Protein AF-F6EUS1-F1 (afdb_monomer)

Secondary structure (DSSP, 8-state):
---HHHHHHHTTGGGGSPPSEE-HHHHHHHHHHHH--SS--SS----PPPHHHHHHHH--SSS-----STHHHHHHHHHHHHHSS-------SS------------HHHHHHHHHHHHHHH-GGGEEEEETTS-EEETT--EE-HHHHHHHHTSSSPPEEEEEEETT---EEEEEEETTS-EE-HHHHHHHHH--SGGGPPPPPPTTS-HHHHHHHHHHHHHT--HHHHHHHHHHHTTTS-EEEEEEEEEETTTTEEEEEEE--TT-S-HHHHHIIIIIIHHHHEEEEEEEEETTTEEEEEEEEE-

Nearest PDB structures (foldseek):
  4ycw-assembly2_F  TM=4.369E-01  e=2.433E+00  Homo sapiens
  4up9-assembly1_A-2  TM=4.193E-01  e=2.166E+00  Entamoeba histolytica
  7ea9-assembly2_D  TM=3.940E-01  e=5.489E+00  Homo sapiens

pLDDT: mean 77.02, std 23.48, range [26.72, 97.62]

Mean predicted aligned error: 10.9 Å

Radius of gyration: 22.37 Å; Cα contacts (8 Å, |Δi|>4): 493; chains: 1; bounding box: 72×49×50 Å

Sequence (306 aa):
MTTGDEKAQKRLQWLLDAPLFIDEALTARLFDAVVRPSYEVQSREVGEVSETARRRLFGGEAEASYDLGLSFLTGALKLRGQVSGERETTDTNTNSTTRTEIRVDTAGRRLEEIVLVYLSNHPDRIVFIDADGSASTFDGRKLSLQDLEAAAEIPPRMLAFVDIPRGTPIIPMACECESGAIVQLYESYIAQQWPQEEERPTYPPDQAGQNERRAYWSALAGRFSSRVGMEVIEAAGADGRFGWIDFRVPIGCAGDTLHLHLVPGGKYYTGVFAYNMVRRGCRQGIRMVGTLKAGIDLNVLAVFDR

Solvent-accessible surface area (backbone atoms only — not comparable to full-atom values): 17100 Å² total; per-residue (Å²): 133,83,54,52,59,61,60,42,51,64,73,52,56,69,77,74,52,78,61,81,39,67,26,48,69,62,33,47,53,50,28,52,71,75,69,54,66,103,64,93,65,96,70,78,85,73,79,79,73,48,70,64,45,45,32,74,72,57,58,66,98,68,99,69,88,64,78,76,78,53,60,73,81,36,46,69,54,55,51,49,66,55,64,74,48,88,67,86,73,81,72,82,87,68,90,83,76,86,78,83,81,74,82,82,87,44,52,67,55,40,47,54,51,45,52,52,49,35,56,59,80,36,38,84,34,31,32,40,38,40,42,72,44,49,29,26,29,43,79,57,54,75,39,54,66,67,53,50,30,63,51,20,72,44,83,77,50,26,42,35,37,36,48,41,53,54,71,46,49,58,42,53,38,35,36,30,32,71,86,71,49,74,44,63,36,37,59,59,42,46,48,71,72,29,77,51,72,92,72,46,86,68,83,64,61,92,89,52,56,72,67,56,49,13,50,47,46,38,56,53,52,75,66,56,48,50,65,56,45,27,53,41,47,36,60,70,30,67,90,40,27,36,34,32,43,34,32,40,29,65,27,34,90,70,28,42,56,38,37,37,42,37,53,56,63,55,74,47,58,36,59,61,48,31,42,51,57,28,41,39,21,24,70,54,6,27,30,35,36,24,41,33,35,62,78,46,27,30,47,46,35,33,32,28,76,96

Organism: NCBI:txid690566

Structure (mmCIF, N/CA/C/O backbone):
data_AF-F6EUS1-F1
#
_entry.id   AF-F6EUS1-F1
#
loop_
_atom_site.group_PDB
_atom_site.id
_atom_site.type_symbol
_atom_site.label_atom_id
_atom_site.label_alt_id
_atom_site.label_comp_id
_atom_site.label_asym_id
_atom_site.label_entity_id
_atom_site.label_seq_id
_atom_site.pdbx_PDB_ins_code
_atom_site.Cartn_x
_atom_site.Cartn_y
_atom_site.Cartn_z
_atom_site.occupancy
_atom_site.B_iso_or_equiv
_atom_site.auth_seq_id
_atom_site.auth_comp_id
_atom_site.auth_asym_id
_atom_site.auth_atom_id
_atom_site.pdbx_PDB_model_num
ATOM 1 N N . MET A 1 1 ? 22.033 22.391 -11.039 1.00 35.78 1 MET A N 1
ATOM 2 C CA . MET A 1 1 ? 20.626 22.007 -11.273 1.00 35.78 1 MET A CA 1
ATOM 3 C C . MET A 1 1 ? 20.647 20.533 -11.606 1.00 35.78 1 MET A C 1
ATOM 5 O O . MET A 1 1 ? 21.159 20.194 -12.660 1.00 35.78 1 MET A O 1
ATOM 9 N N . THR A 1 2 ? 20.220 19.673 -10.684 1.00 41.78 2 THR A N 1
ATOM 10 C CA . THR A 1 2 ? 20.079 18.240 -10.973 1.00 41.78 2 THR A CA 1
ATOM 11 C C . THR A 1 2 ? 18.991 18.071 -12.029 1.00 41.78 2 THR A C 1
ATOM 13 O O . THR A 1 2 ? 17.913 18.657 -11.880 1.00 41.78 2 THR A O 1
ATOM 16 N N . THR A 1 3 ? 19.277 17.348 -13.107 1.00 55.34 3 THR A N 1
ATOM 17 C CA . THR A 1 3 ? 18.301 17.053 -14.168 1.00 55.34 3 THR A CA 1
ATOM 18 C C . THR A 1 3 ? 17.126 16.250 -13.582 1.00 55.34 3 THR A C 1
ATOM 20 O O . THR A 1 3 ? 17.256 15.634 -12.521 1.00 55.34 3 THR A O 1
ATOM 23 N N . GLY A 1 4 ? 15.944 16.288 -14.214 1.00 56.31 4 GLY A N 1
ATOM 24 C CA . GLY A 1 4 ? 14.755 15.563 -13.724 1.00 56.31 4 GLY A CA 1
ATOM 25 C C . GLY A 1 4 ? 15.025 14.074 -13.460 1.00 56.31 4 GLY A C 1
ATOM 26 O O . GLY A 1 4 ? 14.574 13.535 -12.448 1.00 56.31 4 GLY A O 1
ATOM 27 N N . ASP A 1 5 ? 15.876 13.475 -14.296 1.00 55.50 5 ASP A N 1
ATOM 28 C CA . ASP A 1 5 ? 16.303 12.078 -14.218 1.00 55.50 5 ASP A CA 1
ATOM 29 C C . ASP A 1 5 ? 17.087 11.759 -12.927 1.00 55.50 5 ASP A C 1
ATOM 31 O O . ASP A 1 5 ? 16.791 10.767 -12.263 1.00 55.50 5 ASP A O 1
ATOM 35 N N . GLU A 1 6 ? 18.015 12.618 -12.485 1.00 62.31 6 GLU A N 1
ATOM 36 C CA . GLU A 1 6 ? 18.799 12.395 -11.253 1.00 62.31 6 GLU A CA 1
ATOM 37 C C . GLU A 1 6 ? 17.927 12.425 -9.990 1.00 62.31 6 GLU A C 1
ATOM 39 O O . GLU A 1 6 ? 18.153 11.683 -9.027 1.00 62.31 6 GLU A O 1
ATOM 44 N N . LYS A 1 7 ? 16.908 13.295 -9.973 1.00 67.06 7 LYS A N 1
ATOM 45 C CA . LYS A 1 7 ? 15.959 13.368 -8.857 1.00 67.06 7 LYS A CA 1
ATOM 46 C C . LYS A 1 7 ? 15.093 12.112 -8.813 1.00 67.06 7 LYS A C 1
ATOM 48 O O . LYS A 1 7 ? 14.895 11.567 -7.731 1.00 67.06 7 LYS A O 1
ATOM 53 N N . ALA A 1 8 ? 14.603 11.645 -9.960 1.00 66.56 8 ALA A N 1
ATOM 54 C CA . ALA A 1 8 ? 13.781 10.442 -10.050 1.00 66.56 8 ALA A CA 1
ATOM 55 C C . ALA A 1 8 ? 14.568 9.167 -9.699 1.00 66.56 8 ALA A C 1
ATOM 57 O O . ALA A 1 8 ? 14.054 8.298 -9.001 1.00 66.56 8 ALA A O 1
ATOM 58 N N . GLN A 1 9 ? 15.845 9.086 -10.075 1.00 67.31 9 GLN A N 1
ATOM 59 C CA . GLN A 1 9 ? 16.724 7.966 -9.723 1.00 67.31 9 GLN A CA 1
ATOM 60 C C . GLN A 1 9 ? 16.970 7.848 -8.219 1.00 67.31 9 GLN A C 1
ATOM 62 O O . GLN A 1 9 ? 16.863 6.755 -7.664 1.00 67.31 9 GLN A O 1
ATOM 67 N N . LYS A 1 10 ? 17.224 8.966 -7.524 1.00 73.69 10 LYS A N 1
ATOM 68 C CA . LYS A 1 10 ? 17.341 8.965 -6.054 1.00 73.69 10 LYS A CA 1
ATOM 69 C C . LYS A 1 10 ? 16.079 8.443 -5.371 1.00 73.69 10 LYS A C 1
ATOM 71 O O . LYS A 1 10 ? 16.170 7.795 -4.334 1.00 73.69 10 LYS A O 1
ATOM 76 N N . ARG A 1 11 ? 14.906 8.670 -5.969 1.00 78.06 11 ARG A N 1
ATOM 77 C CA . ARG A 1 11 ? 13.627 8.158 -5.456 1.00 78.06 11 ARG A CA 1
ATOM 78 C C . ARG A 1 11 ? 13.438 6.655 -5.644 1.00 78.06 11 ARG A C 1
ATOM 80 O O . ARG A 1 11 ? 12.460 6.146 -5.124 1.00 78.06 11 ARG A O 1
ATOM 87 N N . LEU A 1 12 ? 14.322 5.950 -6.351 1.00 82.12 12 LEU A N 1
ATOM 88 C CA . LEU A 1 12 ? 14.261 4.490 -6.513 1.00 82.12 12 LEU A CA 1
ATOM 89 C C . LEU A 1 12 ? 15.309 3.747 -5.675 1.00 82.12 12 LEU A C 1
ATOM 91 O O . LEU A 1 12 ? 15.251 2.526 -5.579 1.00 82.12 12 LEU A O 1
ATOM 95 N N . GLN A 1 13 ? 16.258 4.458 -5.055 1.00 79.69 13 GLN A N 1
ATOM 96 C CA . GLN A 1 13 ? 17.382 3.831 -4.351 1.00 79.69 13 GLN A CA 1
ATOM 97 C C . GLN A 1 13 ? 16.947 2.948 -3.177 1.00 79.69 13 GLN A C 1
ATOM 99 O O . GLN A 1 13 ? 17.593 1.943 -2.931 1.00 79.69 13 GLN A O 1
ATOM 104 N N . TRP A 1 14 ? 15.838 3.253 -2.502 1.00 84.44 14 TRP A N 1
ATOM 105 C CA . TRP A 1 14 ? 15.332 2.454 -1.376 1.00 84.44 14 TRP A CA 1
ATOM 106 C C . TRP A 1 14 ? 14.804 1.068 -1.770 1.00 84.44 14 TRP A C 1
ATOM 108 O O . TRP A 1 14 ? 14.587 0.237 -0.897 1.00 84.44 14 TRP A O 1
ATOM 118 N N . LEU A 1 15 ? 14.639 0.769 -3.067 1.00 83.25 15 LEU A N 1
ATOM 119 C CA . LEU A 1 15 ? 14.365 -0.603 -3.522 1.00 83.25 15 LEU A CA 1
ATOM 120 C C . LEU A 1 15 ? 15.514 -1.573 -3.194 1.00 83.25 15 LEU A C 1
ATOM 122 O O . LEU A 1 15 ? 15.333 -2.783 -3.287 1.00 83.25 15 LEU A O 1
ATOM 126 N N . LEU A 1 16 ? 16.681 -1.039 -2.815 1.00 73.62 16 LEU A N 1
ATOM 127 C CA . LEU A 1 16 ? 17.819 -1.780 -2.275 1.00 73.62 16 LEU A CA 1
ATOM 128 C C . LEU A 1 16 ? 17.602 -2.344 -0.875 1.00 73.62 16 LEU A C 1
ATOM 130 O O . LEU A 1 16 ? 18.312 -3.271 -0.480 1.00 73.62 16 LEU A O 1
ATOM 134 N N . ASP A 1 17 ? 16.693 -1.751 -0.109 1.00 83.81 17 ASP A N 1
ATOM 135 C CA . ASP A 1 17 ? 16.504 -2.116 1.284 1.00 83.81 17 ASP A CA 1
ATOM 136 C C . ASP A 1 17 ? 15.715 -3.426 1.396 1.00 83.81 17 ASP A C 1
ATOM 138 O O . ASP A 1 17 ? 15.006 -3.850 0.482 1.00 83.81 17 ASP A O 1
ATOM 142 N N . ALA A 1 18 ? 15.823 -4.099 2.541 1.00 86.75 18 ALA A N 1
ATOM 143 C CA . ALA A 1 18 ? 15.008 -5.281 2.792 1.00 86.75 18 ALA A CA 1
ATOM 144 C C . ALA A 1 18 ? 13.528 -4.870 2.957 1.00 86.75 18 ALA A C 1
ATOM 146 O O . ALA A 1 18 ? 13.232 -4.019 3.803 1.00 86.75 18 ALA A O 1
ATOM 147 N N . PRO A 1 19 ? 12.583 -5.465 2.204 1.00 92.31 19 PRO A N 1
ATOM 148 C CA . PRO A 1 19 ? 11.175 -5.124 2.342 1.00 92.31 19 PRO A CA 1
ATOM 149 C C . PRO A 1 19 ? 10.607 -5.636 3.673 1.00 92.31 19 PRO A C 1
ATOM 151 O O . PRO A 1 19 ? 10.869 -6.765 4.092 1.00 92.31 19 PRO A O 1
ATOM 154 N N . LEU A 1 20 ? 9.752 -4.827 4.304 1.00 92.44 20 LEU A N 1
ATOM 155 C CA . LEU A 1 20 ? 8.893 -5.242 5.421 1.00 92.44 20 LEU A CA 1
ATOM 156 C C . LEU A 1 20 ? 7.821 -6.242 4.967 1.00 92.44 20 LEU A C 1
ATOM 158 O O . LEU A 1 20 ? 7.372 -7.080 5.751 1.00 92.44 20 LEU A O 1
ATOM 162 N N . PHE A 1 21 ? 7.398 -6.115 3.709 1.00 94.69 21 PHE A N 1
ATOM 163 C CA . PHE A 1 21 ? 6.392 -6.936 3.051 1.00 94.69 21 PHE A CA 1
ATOM 164 C C . PHE A 1 21 ? 6.671 -6.991 1.547 1.00 94.69 21 PHE A C 1
ATOM 166 O O . PHE A 1 21 ? 6.994 -5.966 0.948 1.00 94.69 21 PHE A O 1
ATOM 173 N N . ILE A 1 22 ? 6.499 -8.160 0.931 1.00 94.81 22 ILE A N 1
ATOM 174 C CA . ILE A 1 22 ? 6.487 -8.329 -0.521 1.00 94.81 22 ILE A CA 1
ATOM 175 C C . ILE A 1 22 ? 5.473 -9.408 -0.912 1.00 94.81 22 ILE A C 1
ATOM 177 O O . ILE A 1 22 ? 5.531 -10.544 -0.441 1.00 94.81 22 ILE A O 1
ATOM 181 N N . ASP A 1 23 ? 4.542 -9.064 -1.797 1.00 94.62 23 ASP A N 1
ATOM 182 C CA . ASP A 1 23 ? 3.623 -10.024 -2.396 1.00 94.62 23 ASP A CA 1
ATOM 183 C C . ASP A 1 23 ? 4.331 -10.739 -3.548 1.00 94.62 23 ASP A C 1
ATOM 185 O O . ASP A 1 23 ? 4.348 -10.293 -4.700 1.00 94.62 23 ASP A O 1
ATOM 189 N N . GLU A 1 24 ? 4.945 -11.875 -3.229 1.00 92.62 24 GLU A N 1
ATOM 190 C CA . GLU A 1 24 ? 5.674 -12.682 -4.203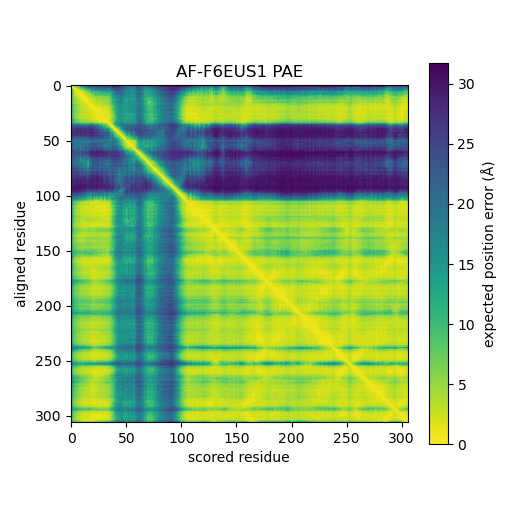 1.00 92.62 24 GLU A CA 1
ATOM 191 C C . GLU A 1 24 ? 4.783 -13.162 -5.360 1.00 92.62 24 GLU A C 1
ATOM 193 O O . GLU A 1 24 ? 5.253 -13.259 -6.494 1.00 92.62 24 GLU A O 1
ATOM 198 N N . ALA A 1 25 ? 3.509 -13.470 -5.092 1.00 92.81 25 ALA A N 1
ATOM 199 C CA . ALA A 1 25 ? 2.609 -14.071 -6.072 1.00 92.81 25 ALA A CA 1
ATOM 200 C C . ALA A 1 25 ? 2.054 -13.027 -7.044 1.00 92.81 25 ALA A C 1
ATOM 202 O O . ALA A 1 25 ? 1.946 -13.297 -8.243 1.00 92.81 25 ALA A O 1
ATOM 203 N N . LEU A 1 26 ? 1.695 -11.842 -6.551 1.00 93.06 26 LEU A N 1
ATOM 204 C CA . LEU A 1 26 ? 1.294 -10.723 -7.398 1.00 93.06 26 LEU A CA 1
ATOM 205 C C . LEU A 1 26 ? 2.488 -10.169 -8.177 1.00 93.06 26 LEU A C 1
ATOM 207 O O . LEU A 1 26 ? 2.363 -9.924 -9.375 1.00 93.06 26 LEU A O 1
ATOM 211 N N . THR A 1 27 ? 3.659 -10.060 -7.541 1.00 92.75 27 THR A N 1
ATOM 212 C CA . THR A 1 27 ? 4.898 -9.646 -8.218 1.00 92.75 27 THR A CA 1
ATOM 213 C C . THR A 1 27 ? 5.263 -10.620 -9.337 1.00 92.75 27 THR A C 1
ATOM 215 O O . THR A 1 27 ? 5.599 -10.183 -10.432 1.00 92.75 27 THR A O 1
ATOM 218 N N . ALA A 1 28 ? 5.139 -11.933 -9.114 1.00 90.25 28 ALA A N 1
ATOM 219 C CA . ALA A 1 28 ? 5.346 -12.941 -10.155 1.00 90.25 28 ALA A CA 1
ATOM 220 C C . ALA A 1 28 ? 4.375 -12.778 -11.333 1.00 90.25 28 ALA A C 1
ATOM 222 O O . ALA A 1 28 ? 4.799 -12.751 -12.483 1.00 90.25 28 ALA A O 1
ATOM 223 N N . ARG A 1 29 ? 3.078 -12.613 -11.048 1.00 90.75 29 ARG A N 1
ATOM 224 C CA . ARG A 1 29 ? 2.050 -12.432 -12.084 1.00 90.75 29 ARG A CA 1
ATOM 225 C C . ARG A 1 29 ? 2.263 -11.158 -12.898 1.00 90.75 29 ARG A C 1
ATOM 227 O O . ARG A 1 29 ? 2.104 -11.180 -14.115 1.00 90.75 29 ARG A O 1
ATOM 234 N N . LEU A 1 30 ? 2.638 -10.057 -12.245 1.00 91.38 30 LEU A N 1
ATOM 235 C CA . LEU A 1 30 ? 2.959 -8.814 -12.940 1.00 91.38 30 LEU A CA 1
ATOM 236 C C . LEU A 1 30 ? 4.229 -8.964 -13.779 1.00 91.38 30 LEU A C 1
ATOM 238 O O . LEU A 1 30 ? 4.240 -8.537 -14.929 1.00 91.38 30 LEU A O 1
ATOM 242 N N . PHE A 1 31 ? 5.266 -9.600 -13.229 1.00 88.06 31 PHE A N 1
ATOM 243 C CA . PHE A 1 31 ? 6.499 -9.901 -13.949 1.00 88.06 31 PHE A CA 1
ATOM 244 C C . PHE A 1 31 ? 6.204 -10.690 -15.226 1.00 88.06 31 PHE A C 1
ATOM 246 O O . PHE A 1 31 ? 6.655 -10.303 -16.302 1.00 88.06 31 PHE A O 1
ATOM 253 N N . ASP A 1 32 ? 5.378 -11.731 -15.137 1.00 85.31 32 ASP A N 1
ATOM 254 C CA . ASP A 1 32 ? 4.978 -12.516 -16.302 1.00 85.31 32 ASP A CA 1
ATOM 255 C C . ASP A 1 32 ? 4.199 -11.685 -17.330 1.00 85.31 32 ASP A C 1
ATOM 257 O O . ASP A 1 32 ? 4.402 -11.852 -18.529 1.00 85.31 32 ASP A O 1
ATOM 261 N N . ALA A 1 33 ? 3.350 -10.760 -16.879 1.00 86.25 33 ALA A N 1
ATOM 262 C CA . ALA A 1 33 ? 2.542 -9.923 -17.762 1.00 86.25 33 ALA A CA 1
ATOM 263 C C . ALA A 1 33 ? 3.349 -8.851 -18.514 1.00 86.25 33 ALA A C 1
ATOM 265 O O . ALA A 1 33 ? 2.995 -8.514 -19.642 1.00 86.25 33 ALA A O 1
ATOM 266 N N . VAL A 1 34 ? 4.394 -8.285 -17.898 1.00 83.69 34 VAL A N 1
ATOM 267 C CA . VAL A 1 34 ? 5.125 -7.133 -18.469 1.00 83.69 34 VAL A CA 1
ATOM 268 C C . VAL A 1 34 ? 6.523 -7.478 -18.971 1.00 83.69 34 VAL A C 1
ATOM 270 O O . VAL A 1 34 ? 7.027 -6.811 -19.869 1.00 83.69 34 VAL A O 1
ATOM 273 N N . VAL A 1 35 ? 7.165 -8.506 -18.409 1.00 74.00 35 VAL A N 1
ATOM 274 C CA . VAL A 1 35 ? 8.554 -8.874 -18.727 1.00 74.00 35 VAL A CA 1
ATOM 275 C C . VAL A 1 35 ? 8.635 -10.073 -19.674 1.00 74.00 35 VAL A C 1
ATOM 277 O O . VAL A 1 35 ? 9.601 -10.169 -20.441 1.00 74.00 35 VAL A O 1
ATOM 280 N N . ARG A 1 36 ? 7.684 -11.018 -19.614 1.00 58.75 36 ARG A N 1
ATOM 281 C CA . ARG A 1 36 ? 7.816 -12.305 -20.315 1.00 58.75 36 ARG A CA 1
ATOM 282 C C . ARG A 1 36 ? 7.530 -12.161 -21.822 1.00 58.75 36 ARG A C 1
ATOM 284 O O . ARG A 1 36 ? 6.473 -11.658 -22.193 1.00 58.75 36 ARG A O 1
ATOM 291 N N . PRO A 1 37 ? 8.431 -12.624 -22.711 1.00 45.81 37 PRO A N 1
ATOM 292 C CA . PRO A 1 37 ? 8.102 -12.846 -24.118 1.00 45.81 37 PRO A CA 1
ATOM 293 C C . PRO A 1 37 ? 7.185 -14.073 -24.277 1.00 45.81 37 PRO A C 1
ATOM 295 O O . PRO A 1 37 ? 7.099 -14.914 -23.386 1.00 45.81 37 PRO A O 1
ATOM 298 N N . SER A 1 38 ? 6.536 -14.206 -25.434 1.00 36.62 38 SER A N 1
ATOM 299 C CA . SER A 1 38 ? 5.461 -15.173 -25.726 1.00 36.62 38 SER A CA 1
ATOM 300 C C . SER A 1 38 ? 5.823 -16.672 -25.643 1.00 36.62 38 SER A C 1
ATOM 302 O O . SER A 1 38 ? 4.972 -17.504 -25.948 1.00 36.62 38 SER A O 1
ATOM 304 N N . TYR A 1 39 ? 7.052 -17.040 -25.258 1.00 32.47 39 TYR A N 1
ATOM 305 C CA . TYR A 1 39 ? 7.550 -18.422 -25.233 1.00 32.47 39 TYR A CA 1
ATOM 306 C C . TYR A 1 39 ? 8.459 -18.688 -24.017 1.00 32.47 39 TYR A C 1
ATOM 308 O O . TYR A 1 39 ? 9.144 -17.785 -23.529 1.00 32.47 39 TYR A O 1
ATOM 316 N N . GLU A 1 40 ? 8.492 -19.938 -23.530 1.00 31.20 40 GLU A N 1
ATOM 317 C CA . GLU A 1 40 ? 9.505 -20.408 -22.572 1.00 31.20 40 GLU A CA 1
ATOM 318 C C . GLU A 1 40 ? 10.855 -20.531 -23.265 1.00 31.20 40 GLU A C 1
ATOM 320 O O . GLU A 1 40 ? 11.111 -21.444 -24.045 1.00 31.20 40 GLU A O 1
ATOM 325 N N . VAL A 1 41 ? 11.723 -19.570 -22.988 1.00 33.06 41 VAL A N 1
ATOM 326 C CA . VAL A 1 41 ? 13.040 -19.493 -23.595 1.00 33.06 41 VAL A CA 1
ATOM 327 C C . VAL A 1 41 ? 14.055 -20.167 -22.662 1.00 33.06 41 VAL A C 1
ATOM 329 O O . VAL A 1 41 ? 14.373 -19.622 -21.606 1.00 33.06 41 VAL A O 1
ATOM 332 N N . GLN A 1 42 ? 14.575 -21.339 -23.054 1.00 32.69 42 GLN A N 1
ATOM 333 C CA . GLN A 1 42 ? 15.660 -22.051 -22.348 1.00 32.69 42 GLN A CA 1
ATOM 334 C C . GLN A 1 42 ? 17.010 -21.294 -22.374 1.00 32.69 42 GLN A C 1
ATOM 336 O O . GLN A 1 42 ? 17.903 -21.611 -21.594 1.00 32.69 42 GLN A O 1
ATOM 341 N N . SER A 1 43 ? 17.153 -20.248 -23.194 1.00 32.31 43 SER A N 1
ATOM 342 C CA . SER A 1 43 ? 18.320 -19.351 -23.231 1.00 32.31 43 SER A CA 1
ATOM 343 C C . SER A 1 43 ? 17.934 -18.007 -23.859 1.00 32.31 43 SER A C 1
ATOM 345 O O . SER A 1 43 ? 17.568 -17.949 -25.031 1.00 32.31 43 SER A O 1
ATOM 347 N N . ARG A 1 44 ? 17.916 -16.928 -23.067 1.00 33.22 44 ARG A N 1
ATOM 348 C CA . ARG A 1 44 ? 17.315 -15.638 -23.457 1.00 33.22 44 ARG A CA 1
ATOM 349 C C . ARG A 1 44 ? 18.269 -14.801 -24.321 1.00 33.22 44 ARG A C 1
ATOM 351 O O . ARG A 1 44 ? 19.255 -14.301 -23.791 1.00 33.22 44 ARG A O 1
ATOM 358 N N . GLU A 1 45 ? 17.892 -14.508 -25.565 1.00 31.00 45 GLU A N 1
ATOM 359 C CA . GLU A 1 45 ? 18.126 -13.175 -26.136 1.00 31.00 45 GLU A CA 1
ATOM 360 C C . GLU A 1 45 ? 17.042 -12.251 -25.577 1.00 31.00 45 GLU A C 1
ATOM 362 O O . GLU A 1 45 ? 15.842 -12.455 -25.772 1.00 31.00 45 GLU A O 1
ATOM 367 N N . VAL A 1 46 ? 17.451 -11.271 -24.774 1.00 36.19 46 VAL A N 1
ATOM 368 C CA . VAL A 1 46 ? 16.545 -10.223 -24.302 1.00 36.19 46 VAL A CA 1
ATOM 369 C C . VAL A 1 46 ? 16.668 -9.075 -25.272 1.00 36.19 46 VAL A C 1
ATOM 371 O O . VAL A 1 46 ? 17.767 -8.545 -25.417 1.00 36.19 46 VAL A O 1
ATOM 374 N N . GLY A 1 47 ? 15.544 -8.684 -25.870 1.00 35.66 47 GLY A N 1
ATOM 375 C CA . GLY A 1 47 ? 15.445 -7.496 -26.708 1.00 35.66 47 GLY A CA 1
ATOM 376 C C . GLY A 1 47 ? 16.137 -6.290 -26.074 1.00 35.66 47 GLY A C 1
ATOM 377 O O . GLY A 1 47 ? 16.054 -6.064 -24.862 1.00 35.66 47 GLY A O 1
ATOM 378 N N . GLU A 1 48 ? 16.863 -5.570 -26.919 1.00 36.09 48 GLU A N 1
ATOM 379 C CA . GLU A 1 48 ? 17.669 -4.411 -26.576 1.00 36.09 48 GLU A CA 1
ATOM 380 C C . GLU A 1 48 ? 16.879 -3.424 -25.711 1.00 36.09 48 GLU A C 1
ATOM 382 O O . GLU A 1 48 ? 15.895 -2.822 -26.141 1.00 36.09 48 GLU A O 1
ATOM 387 N N . VAL A 1 49 ? 17.343 -3.215 -24.477 1.00 43.50 49 VAL A N 1
ATOM 388 C CA . VAL A 1 49 ? 17.034 -1.977 -23.760 1.00 43.50 49 VAL A CA 1
ATOM 389 C C . VAL A 1 49 ? 17.580 -0.852 -24.630 1.00 43.50 49 VAL A C 1
ATOM 391 O O . VAL A 1 49 ? 18.783 -0.840 -24.908 1.00 43.50 49 VAL A O 1
ATOM 394 N N . SER A 1 50 ? 16.704 0.051 -25.079 1.00 44.47 50 SER A N 1
ATOM 395 C CA . SER A 1 50 ? 17.087 1.134 -25.983 1.00 44.47 50 SER A CA 1
ATOM 396 C C . SER A 1 50 ? 18.312 1.875 -25.444 1.00 44.47 50 SER A C 1
ATOM 398 O O . SER A 1 50 ? 18.459 2.107 -24.238 1.00 44.47 50 SER A O 1
ATOM 400 N N . GLU A 1 51 ? 19.226 2.248 -26.338 1.00 42.50 51 GLU A N 1
ATOM 401 C CA . GLU A 1 51 ? 20.458 2.953 -25.975 1.00 42.50 51 GLU A CA 1
ATOM 402 C C . GLU A 1 51 ? 20.163 4.252 -25.197 1.00 42.50 51 GLU A C 1
ATOM 404 O O . GLU A 1 51 ? 20.933 4.669 -24.336 1.00 42.50 51 GLU A O 1
ATOM 409 N N . THR A 1 52 ? 18.993 4.853 -25.426 1.00 43.81 52 THR A N 1
ATOM 410 C CA . THR A 1 52 ? 18.454 5.998 -24.686 1.00 43.81 52 THR A CA 1
ATOM 411 C C . THR A 1 52 ? 18.044 5.658 -23.253 1.00 43.81 52 THR A C 1
ATOM 413 O O . THR A 1 52 ? 18.377 6.424 -22.350 1.00 43.81 52 THR A O 1
ATOM 416 N N . ALA A 1 53 ? 17.385 4.523 -23.004 1.00 45.59 53 ALA A N 1
ATOM 417 C CA . ALA A 1 53 ? 17.104 4.049 -21.645 1.00 45.59 53 ALA A CA 1
ATOM 418 C C . ALA A 1 53 ? 18.401 3.701 -20.898 1.00 45.59 53 ALA A C 1
ATOM 420 O O . ALA A 1 53 ? 18.545 4.031 -19.720 1.00 45.59 53 ALA A O 1
ATOM 421 N N . ARG A 1 54 ? 19.393 3.139 -21.607 1.00 44.66 54 ARG A N 1
ATOM 422 C CA . ARG A 1 54 ? 20.748 2.952 -21.073 1.00 44.66 54 ARG A CA 1
ATOM 423 C C . ARG A 1 54 ? 21.416 4.288 -20.737 1.00 44.66 54 ARG A C 1
ATOM 425 O O . ARG A 1 54 ? 21.840 4.472 -19.608 1.00 44.66 54 ARG A O 1
ATOM 432 N N . ARG A 1 55 ? 21.464 5.264 -21.642 1.00 45.66 55 ARG A N 1
ATOM 433 C CA . ARG A 1 55 ? 22.066 6.581 -21.349 1.00 45.66 55 ARG A CA 1
ATOM 434 C C . ARG A 1 55 ? 21.369 7.309 -20.200 1.00 45.66 55 ARG A C 1
ATOM 436 O O . ARG A 1 55 ? 22.053 7.931 -19.396 1.00 45.66 55 ARG A O 1
ATOM 443 N N . ARG A 1 56 ? 20.042 7.189 -20.080 1.00 48.38 56 ARG A N 1
ATOM 444 C CA . ARG A 1 56 ? 19.284 7.736 -18.943 1.00 48.38 56 ARG A CA 1
ATOM 445 C C . ARG A 1 56 ? 19.647 7.057 -17.625 1.00 48.38 56 ARG A C 1
ATOM 447 O O . ARG A 1 56 ? 19.760 7.749 -16.627 1.00 48.38 56 ARG A O 1
ATOM 454 N N . LEU A 1 57 ? 19.859 5.739 -17.617 1.00 45.22 57 LEU A N 1
ATOM 455 C CA . LEU A 1 57 ? 20.188 4.953 -16.417 1.00 45.22 57 LEU A CA 1
ATOM 456 C C . LEU A 1 57 ? 21.683 4.776 -16.127 1.00 45.22 57 LEU A C 1
ATOM 458 O O . LEU A 1 57 ? 22.007 4.237 -15.075 1.00 45.22 57 LEU A O 1
ATOM 462 N N . PHE A 1 58 ? 22.582 5.160 -17.034 1.00 41.41 58 PHE A N 1
ATOM 463 C CA . PHE A 1 58 ? 24.024 4.905 -16.903 1.00 41.41 58 PHE A CA 1
ATOM 464 C C . PHE A 1 58 ? 24.917 6.109 -17.226 1.00 41.41 58 PHE A C 1
ATOM 466 O O . PHE A 1 58 ? 26.120 6.018 -17.006 1.00 41.41 58 PHE A O 1
ATOM 473 N N . GLY A 1 59 ? 24.366 7.222 -17.723 1.00 37.72 59 GLY A N 1
ATOM 474 C CA . GLY A 1 59 ? 25.165 8.326 -18.259 1.00 37.72 59 GLY A CA 1
ATOM 475 C C . GLY A 1 59 ? 25.829 7.942 -19.588 1.00 37.72 59 GLY A C 1
ATOM 476 O O . GLY A 1 59 ? 26.390 6.861 -19.744 1.00 37.72 59 GLY A O 1
ATOM 477 N N . GLY A 1 60 ? 25.727 8.809 -20.595 1.00 31.00 60 GLY A N 1
ATOM 478 C CA . GLY A 1 60 ? 26.487 8.644 -21.837 1.00 31.00 60 GLY A CA 1
ATOM 479 C C . GLY A 1 60 ? 27.965 8.969 -21.614 1.00 31.00 60 GLY A C 1
ATOM 480 O O . GLY A 1 60 ? 28.283 9.877 -20.852 1.00 31.00 60 GLY A O 1
ATOM 481 N N . GLU A 1 61 ? 28.852 8.233 -22.280 1.00 36.78 61 GLU A N 1
ATOM 482 C CA . GLU A 1 61 ? 30.304 8.431 -22.260 1.00 36.78 61 GLU A CA 1
ATOM 483 C C . GLU A 1 61 ? 30.701 9.882 -22.592 1.00 36.78 61 GLU A 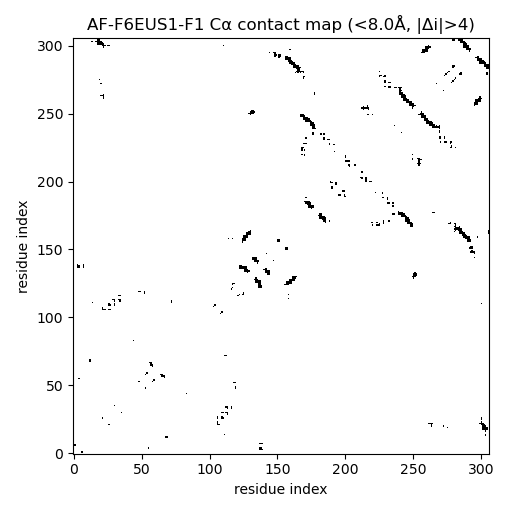C 1
ATOM 485 O O . GLU A 1 61 ? 30.625 10.305 -23.743 1.00 36.78 61 GLU A O 1
ATOM 490 N N . ALA A 1 62 ? 31.128 10.632 -21.573 1.00 28.95 62 ALA A N 1
ATOM 491 C CA . ALA A 1 62 ? 32.109 11.717 -21.637 1.00 28.95 62 ALA A CA 1
ATOM 492 C C . ALA A 1 62 ? 32.452 12.159 -20.198 1.00 28.95 62 ALA A C 1
ATOM 494 O O . ALA A 1 62 ? 31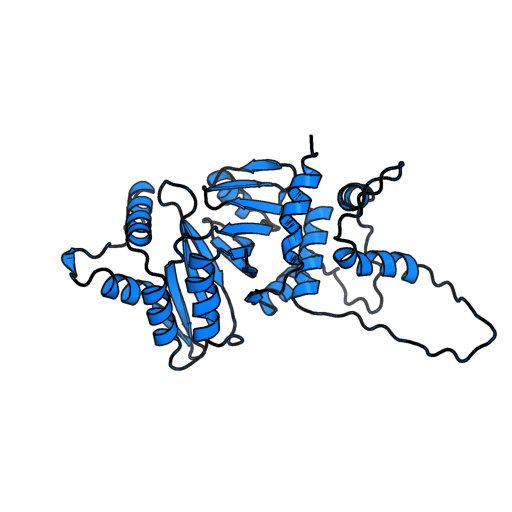.644 12.793 -19.529 1.00 28.95 62 ALA A O 1
ATOM 495 N N . GLU A 1 63 ? 33.632 11.762 -19.709 1.00 28.08 63 GLU A N 1
ATOM 496 C CA . GLU A 1 63 ? 34.399 12.396 -18.614 1.00 28.08 63 GLU A CA 1
ATOM 497 C C . GLU A 1 63 ? 33.643 12.937 -17.375 1.00 28.08 63 GLU A C 1
ATOM 499 O O . GLU A 1 63 ? 33.952 14.013 -16.881 1.00 28.08 63 GLU A O 1
ATOM 504 N N . ALA A 1 64 ? 32.687 12.199 -16.809 1.00 27.23 64 ALA A N 1
ATOM 505 C CA . ALA A 1 64 ? 32.258 12.354 -15.410 1.00 27.23 64 ALA A CA 1
ATOM 506 C C . ALA A 1 64 ? 31.336 11.188 -15.039 1.00 27.23 64 ALA A C 1
ATOM 508 O O . ALA A 1 64 ? 30.113 11.269 -15.146 1.00 27.23 64 ALA A O 1
ATOM 509 N N . SER A 1 65 ? 31.925 10.060 -14.647 1.00 27.12 65 SER A N 1
ATOM 510 C CA . SER A 1 65 ? 31.186 8.867 -14.242 1.00 27.12 65 SER A CA 1
ATOM 511 C C . SER A 1 65 ? 30.432 9.111 -12.930 1.00 27.12 65 SER A C 1
ATOM 513 O O . SER A 1 65 ? 31.005 8.986 -11.846 1.00 27.12 65 SER A O 1
ATOM 515 N N . TYR A 1 66 ? 29.141 9.419 -13.014 1.00 30.08 66 TYR A N 1
ATOM 516 C CA . TYR A 1 66 ? 28.221 9.201 -11.903 1.00 30.08 66 TYR A CA 1
ATOM 517 C C . TYR A 1 66 ? 27.778 7.736 -11.948 1.00 30.08 66 TYR A C 1
ATOM 519 O O . TYR A 1 66 ? 26.842 7.369 -12.652 1.00 30.08 66 TYR A O 1
ATOM 527 N N . ASP A 1 67 ? 28.506 6.883 -11.225 1.00 37.47 67 ASP A N 1
ATOM 528 C CA . ASP A 1 67 ? 28.075 5.517 -10.933 1.00 37.47 67 ASP A CA 1
ATOM 529 C C . ASP A 1 67 ? 26.818 5.601 -10.056 1.00 37.47 67 ASP A C 1
ATOM 531 O O . ASP A 1 67 ? 26.861 6.044 -8.908 1.00 37.47 67 ASP A O 1
ATOM 535 N N . LEU A 1 68 ? 25.666 5.258 -10.632 1.00 40.28 68 LEU A N 1
ATOM 536 C CA . LEU A 1 68 ? 24.350 5.496 -10.039 1.00 40.28 68 LEU A CA 1
ATOM 537 C C . LEU A 1 68 ? 24.041 4.621 -8.817 1.00 40.28 68 LEU A C 1
ATOM 539 O O . LEU A 1 68 ? 22.929 4.681 -8.295 1.00 40.28 68 LEU A O 1
ATOM 543 N N . GLY A 1 69 ? 24.963 3.761 -8.374 1.00 35.12 69 GLY A N 1
ATOM 544 C CA . GLY A 1 69 ? 24.726 2.803 -7.286 1.00 35.12 69 GLY A CA 1
ATOM 545 C C . GLY A 1 69 ? 23.640 1.763 -7.603 1.00 35.12 69 GLY A C 1
ATOM 546 O O . GLY A 1 69 ? 23.462 0.813 -6.854 1.00 35.12 69 GLY A O 1
ATOM 547 N N . LEU A 1 70 ? 22.963 1.887 -8.751 1.00 43.94 70 LEU A N 1
ATOM 548 C CA . LEU A 1 70 ? 22.049 0.924 -9.364 1.00 43.94 70 LEU A CA 1
ATOM 549 C C . LEU A 1 70 ? 22.816 -0.126 -10.199 1.00 43.94 70 LEU A C 1
ATOM 551 O O . LEU A 1 70 ? 22.251 -0.844 -11.025 1.00 43.94 70 LEU A O 1
ATOM 555 N N . SER A 1 71 ? 24.127 -0.253 -9.982 1.00 41.94 71 SER A N 1
ATOM 556 C CA . SER A 1 71 ? 25.000 -1.253 -10.604 1.00 41.94 71 SER A CA 1
ATOM 557 C C . SER A 1 71 ? 24.597 -2.701 -10.261 1.00 41.94 71 SER A C 1
ATOM 559 O O . SER A 1 71 ? 24.918 -3.625 -11.002 1.00 41.94 71 SER A O 1
ATOM 561 N N . PHE A 1 72 ? 23.807 -2.918 -9.203 1.00 46.94 72 PHE A N 1
ATOM 562 C CA . PHE A 1 72 ? 23.229 -4.221 -8.829 1.00 46.94 72 PHE A CA 1
ATOM 563 C C . PHE A 1 72 ? 21.902 -4.548 -9.549 1.00 46.94 72 PHE A C 1
ATOM 565 O O . PHE A 1 72 ? 21.642 -5.728 -9.790 1.00 46.94 72 PHE A O 1
ATOM 572 N N . LEU A 1 73 ? 21.099 -3.539 -9.935 1.00 39.94 73 LEU A N 1
ATOM 573 C CA . LEU A 1 73 ? 19.961 -3.691 -10.867 1.00 39.94 73 LEU A CA 1
ATOM 574 C C . LEU A 1 73 ? 20.456 -4.113 -12.257 1.00 39.94 73 LEU A C 1
ATOM 576 O O . LEU A 1 73 ? 19.730 -4.658 -13.083 1.00 39.94 73 LEU A O 1
ATOM 580 N N . THR A 1 74 ? 21.732 -3.844 -12.519 1.00 41.06 74 THR A N 1
ATOM 581 C CA . THR A 1 74 ? 22.334 -3.896 -13.844 1.00 41.06 74 THR A CA 1
ATOM 582 C C . THR A 1 74 ? 23.510 -4.864 -13.920 1.00 41.06 74 THR A C 1
ATOM 584 O O . THR A 1 74 ? 23.994 -5.132 -15.014 1.00 41.06 74 THR A O 1
ATOM 587 N N . GLY A 1 75 ? 23.902 -5.506 -12.814 1.00 40.22 75 GLY A N 1
ATOM 588 C CA . GLY A 1 75 ? 24.810 -6.656 -12.817 1.00 40.22 75 GLY A CA 1
ATOM 589 C C . GLY A 1 75 ? 24.252 -7.798 -13.670 1.00 40.22 75 GLY A C 1
ATOM 590 O O . GLY A 1 75 ? 24.980 -8.397 -14.453 1.00 40.22 75 GLY A O 1
ATOM 591 N N . ALA A 1 76 ? 22.928 -7.989 -13.649 1.00 39.94 76 ALA A N 1
ATOM 592 C CA . ALA A 1 76 ? 22.222 -8.891 -14.559 1.00 39.94 76 ALA A CA 1
ATOM 593 C C . ALA A 1 76 ? 22.226 -8.413 -16.030 1.00 39.94 76 ALA A C 1
ATOM 595 O O . ALA A 1 76 ? 22.105 -9.229 -16.940 1.00 39.94 76 ALA A O 1
ATOM 596 N N . LEU A 1 77 ? 22.382 -7.109 -16.288 1.00 36.28 77 LEU A N 1
ATOM 597 C CA . LEU A 1 77 ? 22.495 -6.522 -17.632 1.00 36.28 77 LEU A CA 1
ATOM 598 C C . LEU A 1 77 ? 23.939 -6.528 -18.169 1.00 36.28 77 LEU A C 1
ATOM 600 O O . LEU A 1 77 ? 24.122 -6.741 -19.366 1.00 36.28 77 LEU A O 1
ATOM 604 N N . LYS A 1 78 ? 24.959 -6.348 -17.315 1.00 35.56 78 LYS A N 1
ATOM 605 C CA . LYS A 1 78 ? 26.385 -6.478 -17.671 1.00 35.56 78 LYS A CA 1
ATOM 606 C C . LYS A 1 78 ? 26.779 -7.938 -17.908 1.00 35.56 78 LYS A C 1
ATOM 608 O O . LYS A 1 78 ? 27.428 -8.209 -18.913 1.00 35.56 78 LYS A O 1
ATOM 613 N N . LEU A 1 79 ? 26.289 -8.883 -17.093 1.00 33.72 79 LEU A N 1
ATOM 614 C CA . LEU A 1 79 ? 26.436 -10.316 -17.391 1.00 33.72 79 LEU A CA 1
ATOM 615 C C . LEU A 1 79 ? 25.734 -10.697 -18.706 1.00 33.72 79 LEU A C 1
ATOM 617 O O . LEU A 1 79 ? 26.261 -11.495 -19.466 1.00 33.72 79 LEU A O 1
ATOM 621 N N . ARG A 1 80 ? 24.587 -10.087 -19.040 1.00 37.78 80 ARG A N 1
ATOM 622 C CA . ARG A 1 80 ? 23.898 -10.319 -20.328 1.00 37.78 80 ARG A CA 1
ATOM 623 C C . ARG A 1 80 ? 24.676 -9.828 -21.552 1.00 37.78 80 ARG A C 1
ATOM 625 O O . ARG A 1 80 ? 24.554 -10.428 -22.616 1.00 37.78 80 ARG A O 1
ATOM 632 N N . GLY A 1 81 ? 25.472 -8.767 -21.413 1.00 31.05 81 GLY A N 1
ATOM 633 C CA . GLY A 1 81 ? 26.366 -8.288 -22.475 1.00 31.05 81 GLY A CA 1
ATOM 634 C C . GLY A 1 81 ? 27.613 -9.157 -22.667 1.00 31.05 81 GLY A C 1
ATOM 635 O O . GLY A 1 81 ? 28.136 -9.224 -23.770 1.00 31.05 81 GLY A O 1
ATOM 636 N N . GLN A 1 82 ? 28.070 -9.851 -21.618 1.00 30.38 82 GLN A N 1
ATOM 637 C CA . GLN A 1 82 ? 29.193 -10.795 -21.705 1.00 30.38 82 GLN A CA 1
ATOM 638 C C . GLN A 1 82 ? 28.772 -12.226 -22.066 1.00 30.38 82 GLN A C 1
ATOM 640 O O . GLN A 1 82 ? 29.569 -12.941 -22.655 1.00 30.38 82 GLN A O 1
ATOM 645 N N . VAL A 1 83 ? 27.537 -12.638 -21.764 1.00 32.66 83 VAL A N 1
ATOM 646 C CA . VAL A 1 83 ? 27.016 -13.987 -22.074 1.00 32.66 83 VAL A CA 1
ATOM 647 C C . VAL A 1 83 ? 26.420 -14.081 -23.489 1.00 32.66 83 VAL A C 1
ATOM 649 O O . VAL A 1 83 ? 26.291 -15.176 -24.021 1.00 32.66 83 VAL A O 1
ATOM 652 N N . SER A 1 84 ? 26.103 -12.955 -24.140 1.00 31.41 84 SER A N 1
ATOM 653 C CA . SER A 1 84 ? 25.703 -12.931 -25.564 1.00 31.41 84 SER A CA 1
ATOM 654 C C . SER A 1 84 ? 26.885 -13.022 -26.537 1.00 31.41 84 SER A C 1
ATOM 656 O O . SER A 1 84 ? 26.684 -13.209 -27.733 1.00 31.41 84 SER A O 1
ATOM 658 N N . GLY A 1 85 ? 28.118 -12.935 -26.035 1.00 26.83 85 GLY A N 1
ATOM 659 C CA . GLY A 1 85 ? 29.301 -13.378 -26.754 1.00 26.83 85 GLY A CA 1
ATOM 660 C C . GLY A 1 85 ? 29.704 -14.744 -26.229 1.00 26.83 85 GLY A C 1
ATOM 661 O O . GLY A 1 85 ? 30.324 -14.834 -25.173 1.00 26.83 85 GLY A O 1
ATOM 662 N N . GLU A 1 86 ? 29.403 -15.803 -26.971 1.00 29.75 86 GLU A N 1
ATOM 663 C CA . GLU A 1 86 ? 30.121 -17.067 -26.842 1.00 29.75 86 GLU A CA 1
ATOM 664 C C . GLU A 1 86 ? 31.586 -16.798 -27.225 1.00 29.75 86 GLU A C 1
ATOM 666 O O . GLU A 1 86 ? 32.008 -16.931 -28.370 1.00 29.75 86 GLU A O 1
ATOM 671 N N . ARG A 1 87 ? 32.368 -16.293 -26.269 1.00 26.72 87 ARG A N 1
ATOM 672 C CA . ARG A 1 87 ? 33.819 -16.286 -26.356 1.00 26.72 87 ARG A CA 1
ATOM 673 C C . ARG A 1 87 ? 34.282 -17.466 -25.533 1.00 26.72 87 ARG A C 1
ATOM 675 O O . ARG A 1 87 ? 34.533 -17.348 -24.334 1.00 26.72 87 ARG A O 1
ATOM 682 N N . GLU A 1 88 ? 34.354 -18.607 -26.207 1.00 28.12 88 GLU A N 1
ATOM 683 C CA . GLU A 1 88 ? 35.157 -19.742 -25.782 1.00 28.12 88 GLU A CA 1
ATOM 684 C C . GLU A 1 88 ? 36.575 -19.209 -25.527 1.00 28.12 88 GLU A C 1
ATOM 686 O O . GLU A 1 88 ? 37.366 -18.962 -26.436 1.00 28.12 88 GLU A O 1
A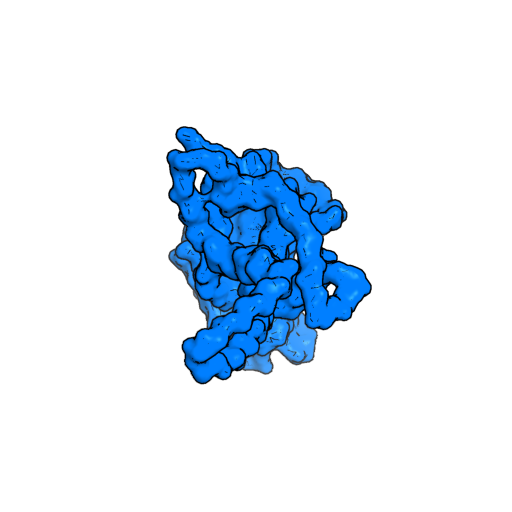TOM 691 N N . THR A 1 89 ? 36.848 -18.870 -24.269 1.00 27.66 89 THR A N 1
ATOM 692 C CA . THR A 1 89 ? 38.175 -18.453 -23.836 1.00 27.66 89 THR A CA 1
ATOM 693 C C . THR A 1 89 ? 38.800 -19.713 -23.283 1.00 27.66 89 THR A C 1
ATOM 695 O O . THR A 1 89 ? 38.659 -20.044 -22.107 1.00 27.66 89 THR A O 1
ATOM 698 N N . THR A 1 90 ? 39.397 -20.484 -24.185 1.00 28.05 90 THR A N 1
ATOM 699 C CA . THR A 1 90 ? 40.195 -21.652 -23.838 1.00 28.05 90 THR A CA 1
ATOM 700 C C . THR A 1 90 ? 41.476 -21.159 -23.174 1.00 28.05 90 THR A C 1
ATOM 702 O O . THR A 1 90 ? 42.504 -20.998 -23.826 1.00 28.05 90 THR A O 1
ATOM 705 N N . ASP A 1 91 ? 41.416 -20.894 -21.869 1.00 28.81 91 ASP A N 1
ATOM 706 C CA . ASP A 1 91 ? 42.616 -20.742 -21.053 1.00 28.81 91 ASP A CA 1
ATOM 707 C C . ASP A 1 91 ? 43.231 -22.130 -20.850 1.00 28.81 91 ASP A C 1
ATOM 709 O O . ASP A 1 91 ? 42.888 -22.905 -19.954 1.00 28.81 91 ASP A O 1
ATOM 713 N N . THR A 1 92 ? 44.153 -22.472 -21.746 1.00 36.91 92 THR A N 1
ATOM 714 C CA . THR A 1 92 ? 45.112 -23.551 -21.530 1.00 36.91 92 THR A CA 1
ATOM 715 C C . THR A 1 92 ? 45.908 -23.271 -20.253 1.00 36.91 92 THR A C 1
ATOM 717 O O . THR A 1 92 ? 46.636 -22.285 -20.184 1.00 36.91 92 THR A O 1
ATOM 720 N N . ASN A 1 93 ? 45.812 -24.203 -19.299 1.00 34.66 93 ASN A N 1
ATOM 721 C CA . ASN A 1 93 ? 46.509 -24.286 -18.007 1.00 34.66 93 ASN A CA 1
ATOM 722 C C . ASN A 1 93 ? 45.933 -23.465 -16.847 1.00 34.66 93 ASN A C 1
ATOM 724 O O . ASN A 1 93 ? 46.496 -22.446 -16.476 1.00 34.66 93 ASN A O 1
ATOM 728 N N . THR A 1 94 ? 44.913 -23.985 -16.156 1.00 32.41 94 THR A N 1
ATOM 729 C CA . THR A 1 94 ? 45.000 -24.590 -14.799 1.00 32.41 94 THR A CA 1
ATOM 730 C C . THR A 1 94 ? 43.584 -24.922 -14.302 1.00 32.41 94 THR A C 1
ATOM 732 O O . THR A 1 94 ? 42.707 -24.078 -14.412 1.00 32.41 94 THR A O 1
ATOM 735 N N . ASN A 1 95 ? 43.357 -26.144 -13.788 1.00 34.84 95 ASN A N 1
ATOM 736 C CA . ASN A 1 95 ? 42.146 -26.626 -13.083 1.00 34.84 95 ASN A CA 1
ATOM 737 C C . ASN A 1 95 ? 40.894 -25.729 -13.191 1.00 34.84 95 ASN A C 1
ATOM 739 O O . ASN A 1 95 ? 40.565 -24.984 -12.264 1.00 34.84 95 ASN A O 1
ATOM 743 N N . SER A 1 96 ? 40.179 -25.821 -14.315 1.00 30.98 96 SER A N 1
ATOM 744 C CA . SER A 1 96 ? 38.941 -25.073 -14.513 1.00 30.98 96 SER A CA 1
ATOM 745 C C . SER A 1 96 ? 37.851 -25.630 -13.596 1.00 30.98 96 SER A C 1
ATOM 747 O O . SER A 1 96 ? 37.383 -26.758 -13.727 1.00 30.98 96 SER A O 1
ATOM 749 N N . THR A 1 97 ? 37.448 -24.825 -12.616 1.00 29.14 97 THR A N 1
ATOM 750 C CA . THR A 1 97 ? 36.235 -25.088 -11.842 1.00 29.14 97 THR A CA 1
ATOM 751 C C . THR A 1 97 ? 35.096 -24.429 -12.606 1.00 29.14 97 THR A C 1
ATOM 753 O O . THR A 1 97 ? 34.956 -23.207 -12.574 1.00 29.14 97 THR A O 1
ATOM 756 N N . THR A 1 98 ? 34.315 -25.202 -13.360 1.00 28.52 98 THR A N 1
ATOM 757 C CA . THR A 1 98 ? 33.153 -24.668 -14.079 1.00 28.52 98 THR A CA 1
ATOM 758 C C . THR A 1 98 ? 32.096 -24.255 -13.056 1.00 28.52 98 THR A C 1
ATOM 760 O O . THR A 1 98 ? 31.420 -25.095 -12.465 1.00 28.52 98 THR A O 1
ATOM 763 N N . ARG A 1 99 ? 31.978 -22.951 -12.790 1.00 27.88 99 ARG A N 1
ATOM 764 C CA . ARG A 1 99 ? 30.945 -22.396 -11.912 1.00 27.88 99 ARG A CA 1
ATOM 765 C C . ARG A 1 99 ? 29.709 -22.090 -12.753 1.00 27.88 99 ARG A C 1
ATOM 767 O O . ARG A 1 99 ? 29.670 -21.088 -13.456 1.00 27.88 99 ARG A O 1
ATOM 774 N N . THR A 1 100 ? 28.699 -22.952 -12.693 1.00 32.41 100 THR A N 1
ATOM 775 C CA . THR A 1 100 ? 27.385 -22.657 -13.278 1.00 32.41 100 THR A CA 1
ATOM 776 C C . THR A 1 100 ? 26.665 -21.661 -12.374 1.00 32.41 100 THR A C 1
ATOM 778 O O . THR A 1 100 ? 26.196 -22.009 -11.291 1.00 32.41 100 THR A O 1
ATOM 781 N N . GLU A 1 101 ? 26.611 -20.399 -12.785 1.00 38.38 101 GLU A N 1
ATOM 782 C CA . GLU A 1 101 ? 25.866 -19.364 -12.072 1.00 38.38 101 GLU A CA 1
ATOM 783 C C . GLU A 1 101 ? 24.377 -19.477 -12.422 1.00 38.38 101 GLU A C 1
ATOM 785 O O . GLU A 1 101 ? 23.948 -19.147 -13.526 1.00 38.38 101 GLU A O 1
ATOM 790 N N . ILE A 1 102 ? 23.575 -19.986 -11.484 1.00 39.47 102 ILE A N 1
ATOM 791 C CA . ILE A 1 102 ? 22.116 -20.023 -11.621 1.00 39.47 102 ILE A CA 1
ATOM 792 C C . ILE A 1 102 ? 21.571 -18.639 -11.269 1.00 39.47 102 ILE A C 1
ATOM 794 O O . ILE A 1 102 ? 21.947 -18.041 -10.258 1.00 39.47 102 ILE A O 1
ATOM 798 N N . ARG A 1 103 ? 20.659 -18.129 -12.097 1.00 53.41 103 ARG A N 1
ATOM 799 C CA . ARG A 1 103 ? 19.996 -16.850 -11.848 1.00 53.41 103 ARG A CA 1
ATOM 800 C C . ARG A 1 103 ? 19.209 -16.908 -10.538 1.00 53.41 103 ARG A C 1
ATOM 802 O O . ARG A 1 103 ? 18.374 -17.786 -10.349 1.00 53.41 103 ARG A O 1
ATOM 809 N N . VAL A 1 104 ? 19.439 -15.930 -9.668 1.00 58.16 104 VAL A N 1
ATOM 810 C CA . VAL A 1 104 ? 18.636 -15.742 -8.457 1.00 58.16 104 VAL A CA 1
ATOM 811 C C . VAL A 1 104 ? 17.248 -15.245 -8.861 1.00 58.16 104 VAL A C 1
ATOM 813 O O . VAL A 1 104 ? 17.117 -14.137 -9.381 1.00 58.16 104 VAL A O 1
ATOM 816 N N . ASP A 1 105 ? 16.227 -16.067 -8.629 1.00 73.00 105 ASP A N 1
ATOM 817 C CA . ASP A 1 105 ? 14.828 -15.775 -8.948 1.00 73.00 105 ASP A CA 1
ATOM 818 C C . ASP A 1 105 ? 14.030 -15.536 -7.660 1.00 73.00 105 ASP A C 1
ATOM 820 O O . ASP A 1 105 ? 13.407 -16.436 -7.100 1.00 73.00 105 ASP A O 1
ATOM 824 N N . THR A 1 106 ? 14.118 -14.312 -7.141 1.00 82.75 106 THR A N 1
ATOM 825 C CA . THR A 1 106 ? 13.393 -13.877 -5.940 1.00 82.75 106 THR A CA 1
ATOM 826 C C . THR A 1 106 ? 12.378 -12.798 -6.288 1.00 82.75 106 THR A C 1
ATOM 828 O O . THR A 1 106 ? 12.513 -12.097 -7.293 1.00 82.75 106 THR A O 1
ATOM 831 N N . ALA A 1 107 ? 11.371 -12.608 -5.431 1.00 86.69 107 ALA A N 1
ATOM 832 C CA . ALA A 1 107 ? 10.377 -11.554 -5.625 1.00 86.69 107 ALA A CA 1
ATOM 833 C C . ALA A 1 107 ? 11.010 -10.154 -5.713 1.00 86.69 107 ALA A C 1
ATOM 835 O O . ALA A 1 107 ? 10.609 -9.368 -6.564 1.00 86.69 107 ALA A O 1
ATOM 836 N N . GLY A 1 108 ? 12.055 -9.878 -4.922 1.00 84.31 108 GLY A N 1
ATOM 837 C CA . GLY A 1 108 ? 12.824 -8.634 -5.029 1.00 84.31 108 GLY A CA 1
ATOM 838 C C . GLY A 1 108 ? 13.444 -8.447 -6.418 1.00 84.31 108 GLY A C 1
ATOM 839 O O . GLY A 1 108 ? 13.242 -7.412 -7.042 1.00 84.31 108 GLY A O 1
ATOM 840 N N . ARG A 1 109 ? 14.098 -9.481 -6.969 1.00 80.38 109 ARG A N 1
ATOM 841 C CA . ARG A 1 109 ? 14.674 -9.422 -8.327 1.00 80.38 109 ARG A CA 1
ATOM 842 C C . ARG A 1 109 ? 13.619 -9.270 -9.423 1.00 80.38 109 ARG A C 1
ATOM 844 O O . ARG A 1 109 ? 13.838 -8.556 -10.397 1.00 80.38 109 ARG A O 1
ATOM 851 N N . ARG A 1 110 ? 12.453 -9.894 -9.262 1.00 84.00 110 ARG A N 1
ATOM 852 C CA . ARG A 1 110 ? 11.326 -9.712 -10.190 1.00 84.00 110 ARG A CA 1
ATOM 853 C C . ARG A 1 110 ? 10.779 -8.288 -10.140 1.00 84.00 110 ARG A C 1
ATOM 855 O O . ARG A 1 110 ? 10.537 -7.703 -11.191 1.00 84.00 110 ARG A O 1
ATOM 862 N N . LEU A 1 111 ? 10.627 -7.721 -8.942 1.00 88.06 111 LEU A N 1
ATOM 863 C CA . LEU A 1 111 ? 10.202 -6.336 -8.746 1.00 88.06 111 LEU A CA 1
ATOM 864 C C . LEU A 1 111 ? 11.172 -5.365 -9.424 1.00 88.06 111 LEU A C 1
ATOM 866 O O . LEU A 1 111 ? 10.747 -4.533 -10.217 1.00 88.06 111 LEU A O 1
ATOM 870 N N . GLU A 1 112 ? 12.469 -5.530 -9.180 1.00 82.62 112 GLU A N 1
ATOM 871 C CA . GLU A 1 112 ? 13.545 -4.789 -9.842 1.00 82.62 112 GLU A CA 1
ATOM 872 C C . GLU A 1 112 ? 13.418 -4.803 -11.378 1.00 82.62 112 GLU A C 1
ATOM 874 O O . GLU A 1 112 ? 13.472 -3.761 -12.033 1.00 82.62 112 GLU A O 1
ATOM 879 N N . GLU A 1 113 ? 13.199 -5.979 -11.968 1.00 79.56 113 GLU A N 1
ATOM 880 C CA . GLU A 1 113 ? 13.044 -6.126 -13.417 1.00 79.56 113 GLU A CA 1
ATOM 881 C C . GLU A 1 113 ? 11.770 -5.488 -13.965 1.00 79.56 113 GLU A C 1
ATOM 883 O O . GLU A 1 113 ? 11.809 -4.909 -15.052 1.00 79.56 113 GLU A O 1
ATOM 888 N N . ILE A 1 114 ? 10.664 -5.543 -13.218 1.00 87.50 114 ILE A N 1
ATOM 889 C CA . ILE A 1 114 ? 9.441 -4.809 -13.559 1.00 87.50 114 ILE A CA 1
ATOM 890 C C . ILE A 1 114 ? 9.755 -3.312 -13.648 1.00 87.50 114 ILE A C 1
ATOM 892 O O . ILE A 1 114 ? 9.418 -2.686 -14.654 1.00 87.50 114 ILE A O 1
ATOM 896 N N . VAL A 1 115 ? 10.451 -2.743 -12.652 1.00 87.75 115 VAL A N 1
ATOM 897 C CA . VAL A 1 115 ? 10.829 -1.318 -12.668 1.00 87.75 115 VAL A CA 1
ATOM 898 C C . VAL A 1 115 ? 11.670 -0.993 -13.906 1.00 87.75 115 VAL A C 1
ATOM 900 O O . VAL A 1 115 ? 11.389 -0.014 -14.593 1.00 87.75 115 VAL A O 1
ATOM 903 N N . LEU A 1 116 ? 12.661 -1.825 -14.242 1.00 80.12 116 LEU A N 1
ATOM 904 C CA . LEU A 1 116 ? 13.521 -1.614 -15.415 1.00 80.12 116 LEU A CA 1
ATOM 905 C C . LEU A 1 116 ? 12.752 -1.651 -16.744 1.00 80.12 116 LEU A C 1
ATOM 907 O O . LEU A 1 116 ? 13.023 -0.840 -17.634 1.00 80.12 116 LEU A O 1
ATOM 911 N N . VAL A 1 117 ? 11.788 -2.565 -16.886 1.00 82.06 117 VAL A N 1
ATOM 912 C CA . VAL A 1 117 ? 10.934 -2.635 -18.081 1.00 82.06 117 VAL A CA 1
ATOM 913 C C . VAL A 1 117 ? 10.046 -1.399 -18.187 1.00 82.06 117 VAL A C 1
ATOM 915 O O . VAL A 1 117 ? 9.970 -0.800 -19.260 1.00 82.06 117 VAL A O 1
ATOM 918 N N . TYR A 1 118 ? 9.441 -0.959 -17.081 1.00 88.00 118 TYR A N 1
ATOM 919 C CA . TYR A 1 118 ? 8.666 0.281 -17.060 1.00 88.00 118 TYR A CA 1
ATOM 920 C C . TYR A 1 118 ? 9.530 1.498 -17.409 1.00 88.00 118 TYR A C 1
ATOM 922 O O . TYR A 1 118 ? 9.132 2.298 -18.246 1.00 88.00 118 TYR A O 1
ATOM 930 N N . LEU A 1 119 ? 10.739 1.618 -16.855 1.00 82.69 119 LEU A N 1
ATOM 931 C CA . LEU A 1 119 ? 11.658 2.719 -17.171 1.00 82.69 119 LEU A CA 1
ATOM 932 C C . LEU A 1 119 ? 12.024 2.772 -18.659 1.00 82.69 119 LEU A C 1
ATOM 934 O O . LEU A 1 119 ? 12.178 3.856 -19.222 1.00 82.69 119 LEU A O 1
ATOM 938 N N . SER A 1 120 ? 12.169 1.605 -19.287 1.00 77.56 120 SER A N 1
ATOM 939 C CA . SER A 1 120 ? 12.596 1.492 -20.684 1.00 77.56 120 SER A CA 1
ATOM 940 C C . SER A 1 120 ? 11.453 1.738 -21.669 1.00 77.56 120 SER A C 1
ATOM 942 O O . SER A 1 120 ? 11.656 2.406 -22.681 1.00 77.56 120 SER A O 1
ATOM 944 N N . ASN A 1 121 ? 10.260 1.215 -21.368 1.00 81.12 121 ASN A N 1
ATOM 945 C CA . ASN A 1 121 ? 9.155 1.131 -22.327 1.00 81.12 121 ASN A CA 1
ATOM 946 C C . ASN A 1 121 ? 7.978 2.057 -21.989 1.00 81.12 121 ASN A C 1
ATOM 948 O O . ASN A 1 121 ? 7.247 2.467 -22.888 1.00 81.12 121 ASN A O 1
ATOM 952 N N . HIS A 1 122 ? 7.788 2.381 -20.708 1.00 87.12 122 HIS A N 1
ATOM 953 C CA . HIS A 1 122 ? 6.629 3.111 -20.185 1.00 87.12 122 HIS A CA 1
ATOM 954 C C . HIS A 1 122 ? 7.013 4.106 -19.064 1.00 87.12 122 HIS A C 1
ATOM 956 O O . HIS A 1 122 ? 6.429 4.058 -17.975 1.00 87.12 122 HIS A O 1
ATOM 962 N N . PRO A 1 123 ? 8.006 5.001 -19.258 1.00 85.00 123 PRO A N 1
ATOM 963 C CA . PRO A 1 123 ? 8.458 5.908 -18.198 1.00 85.00 123 PRO A CA 1
ATOM 964 C C . PRO A 1 123 ? 7.361 6.884 -17.736 1.00 85.00 123 PRO A C 1
ATOM 966 O O . PRO A 1 123 ? 7.348 7.301 -16.580 1.00 85.00 123 PRO A O 1
ATOM 969 N N . ASP A 1 124 ? 6.396 7.198 -18.604 1.00 86.56 124 ASP A N 1
ATOM 970 C CA . ASP A 1 124 ? 5.190 7.981 -18.302 1.00 86.56 124 ASP A CA 1
ATOM 971 C C . ASP A 1 124 ? 4.211 7.254 -17.361 1.00 86.56 124 ASP A C 1
ATOM 973 O O . ASP A 1 124 ? 3.316 7.881 -16.789 1.00 86.56 124 ASP A O 1
ATOM 977 N N . ARG A 1 125 ? 4.387 5.937 -17.193 1.00 90.94 125 ARG A N 1
ATOM 978 C CA . ARG A 1 125 ? 3.602 5.072 -16.304 1.00 90.94 125 ARG A CA 1
ATOM 979 C C . ARG A 1 125 ? 4.288 4.792 -14.977 1.00 90.94 125 ARG A C 1
ATOM 981 O O . ARG A 1 125 ? 3.702 4.095 -14.155 1.00 90.94 125 ARG A O 1
ATOM 988 N N . ILE A 1 126 ? 5.478 5.337 -14.740 1.00 92.38 126 ILE A N 1
ATOM 989 C CA . ILE A 1 126 ? 6.073 5.386 -13.405 1.00 92.38 126 ILE A CA 1
ATOM 990 C C . ILE A 1 126 ? 5.649 6.689 -12.758 1.00 92.38 126 ILE A C 1
ATOM 992 O O . ILE A 1 126 ? 5.947 7.769 -13.270 1.00 92.38 126 ILE A O 1
ATOM 996 N N . VAL A 1 127 ? 4.973 6.580 -11.622 1.00 93.62 127 VAL A N 1
ATOM 997 C CA . VAL A 1 127 ? 4.502 7.727 -10.860 1.00 93.62 127 VAL A CA 1
ATOM 998 C C . VAL A 1 127 ? 5.001 7.654 -9.435 1.00 93.62 127 VAL A C 1
ATOM 1000 O O . VAL A 1 127 ? 5.048 6.593 -8.822 1.00 93.62 127 VAL A O 1
ATOM 1003 N N . PHE A 1 128 ? 5.351 8.808 -8.900 1.00 93.25 128 PHE A N 1
ATOM 1004 C CA . PHE A 1 128 ? 5.635 8.972 -7.496 1.00 93.25 128 PHE A CA 1
ATOM 1005 C C . PHE A 1 128 ? 4.523 9.786 -6.849 1.00 93.25 128 PHE A C 1
ATOM 1007 O O . PHE A 1 128 ? 4.176 10.848 -7.368 1.00 93.25 128 PHE A O 1
ATOM 1014 N N . ILE A 1 129 ? 3.981 9.286 -5.744 1.00 92.44 129 ILE A N 1
ATOM 1015 C CA . ILE A 1 129 ? 2.876 9.891 -5.002 1.00 92.44 129 ILE A CA 1
ATOM 1016 C C . ILE A 1 129 ? 3.382 10.214 -3.600 1.00 92.44 129 ILE A C 1
ATOM 1018 O O . ILE A 1 129 ? 3.838 9.335 -2.868 1.00 92.44 129 ILE A O 1
ATOM 1022 N N . ASP A 1 130 ? 3.294 11.482 -3.231 1.00 88.69 130 ASP A N 1
ATOM 1023 C CA . ASP A 1 130 ? 3.665 11.968 -1.913 1.00 88.69 130 ASP A CA 1
ATOM 1024 C C . ASP A 1 130 ? 2.409 12.096 -1.032 1.00 88.69 130 ASP A C 1
ATOM 1026 O O . ASP A 1 130 ? 1.292 12.312 -1.510 1.00 88.69 130 ASP A O 1
ATOM 1030 N N . ALA A 1 131 ? 2.567 11.958 0.286 1.00 85.06 131 ALA A N 1
ATOM 1031 C CA . ALA A 1 131 ? 1.434 12.005 1.216 1.00 85.06 131 ALA A CA 1
ATOM 1032 C C . ALA A 1 131 ? 0.716 13.366 1.281 1.00 85.06 131 ALA A C 1
ATOM 1034 O O . ALA A 1 131 ? -0.382 13.443 1.823 1.00 85.06 131 ALA A O 1
ATOM 1035 N N . ASP A 1 132 ? 1.294 14.432 0.724 1.00 86.31 132 ASP A N 1
ATOM 1036 C CA . ASP A 1 132 ? 0.618 15.723 0.541 1.00 86.31 132 ASP A CA 1
ATOM 1037 C C . ASP A 1 132 ? -0.344 15.735 -0.665 1.00 86.31 132 ASP A C 1
ATOM 1039 O O . ASP A 1 132 ? -0.955 16.762 -0.964 1.00 86.31 132 ASP A O 1
ATOM 1043 N N . GLY A 1 133 ? -0.518 14.587 -1.329 1.00 84.19 133 GLY A N 1
ATOM 1044 C CA . GLY A 1 133 ? -1.405 14.410 -2.475 1.00 84.19 133 GLY A CA 1
ATOM 1045 C C . GLY A 1 133 ? -0.791 14.890 -3.787 1.00 84.19 133 GLY A C 1
ATOM 1046 O O . GLY A 1 133 ? -1.434 14.784 -4.832 1.00 84.19 133 GLY A O 1
ATOM 1047 N N . SER A 1 134 ? 0.440 15.407 -3.761 1.00 88.69 134 SER A N 1
ATOM 1048 C CA . SER A 1 134 ? 1.169 15.701 -4.983 1.00 88.69 134 SER A CA 1
ATOM 1049 C C . SER A 1 134 ? 1.661 14.410 -5.632 1.00 88.69 134 SER A C 1
ATOM 1051 O O . SER A 1 134 ? 2.062 13.452 -4.968 1.00 88.69 134 SER A O 1
ATOM 1053 N N . ALA A 1 135 ? 1.610 14.379 -6.960 1.00 91.25 135 ALA A N 1
ATOM 1054 C CA . ALA A 1 135 ? 2.138 13.276 -7.732 1.00 91.25 135 ALA A CA 1
ATOM 1055 C C . ALA A 1 135 ? 2.939 13.786 -8.924 1.00 91.25 135 ALA A C 1
ATOM 1057 O O . ALA A 1 135 ? 2.684 14.866 -9.467 1.00 91.25 135 ALA A O 1
ATOM 1058 N N . SER A 1 136 ? 3.928 13.005 -9.339 1.00 92.00 136 SER A N 1
ATOM 1059 C CA . SER A 1 136 ? 4.703 13.291 -10.540 1.00 92.00 136 SER A CA 1
ATOM 1060 C C . SER A 1 136 ? 5.115 12.015 -11.249 1.00 92.00 136 SER A C 1
ATOM 1062 O O . SER A 1 136 ? 5.524 11.057 -10.595 1.00 92.00 136 SER A O 1
ATOM 1064 N N . THR A 1 137 ? 5.091 12.022 -12.574 1.00 90.31 137 THR A N 1
ATOM 1065 C CA . THR A 1 137 ? 5.722 10.971 -13.378 1.00 90.31 137 THR A CA 1
ATOM 1066 C C . THR 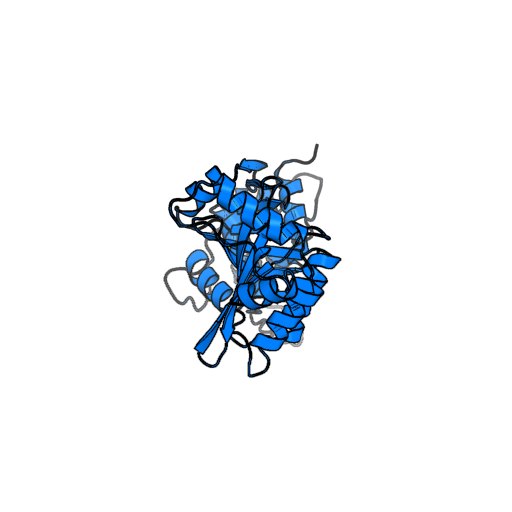A 1 137 ? 7.244 10.971 -13.214 1.00 90.31 137 THR A C 1
ATOM 1068 O O . THR A 1 137 ? 7.832 11.900 -12.649 1.00 90.31 137 THR A O 1
ATOM 1071 N N . PHE A 1 138 ? 7.897 9.930 -13.729 1.00 84.31 138 PHE A N 1
ATOM 1072 C CA . PHE A 1 138 ? 9.353 9.790 -13.687 1.00 84.31 138 PHE A CA 1
ATOM 1073 C C . PHE A 1 138 ? 10.112 10.957 -14.334 1.00 84.31 138 PHE A C 1
ATOM 1075 O O . PHE A 1 138 ? 11.109 11.414 -13.787 1.00 84.31 138 PHE A O 1
ATOM 1082 N N . ASP A 1 139 ? 9.608 11.498 -15.442 1.00 81.00 139 ASP A N 1
ATOM 1083 C CA . ASP A 1 139 ? 10.170 12.670 -16.132 1.00 81.00 139 ASP A CA 1
ATOM 1084 C C . ASP A 1 139 ? 9.857 14.015 -15.436 1.00 81.00 139 ASP A C 1
ATOM 1086 O O . ASP A 1 139 ? 10.280 15.077 -15.894 1.00 81.00 139 ASP A O 1
ATOM 1090 N N . GLY A 1 140 ? 9.133 13.989 -14.312 1.00 83.56 140 GLY A N 1
ATOM 1091 C CA . GLY A 1 140 ? 8.840 15.158 -13.487 1.00 83.56 140 GLY A CA 1
ATOM 1092 C C . GLY A 1 140 ? 7.569 15.923 -13.861 1.00 83.56 140 GLY A C 1
ATOM 1093 O O . GLY A 1 140 ? 7.306 16.967 -13.252 1.00 83.56 140 GLY A O 1
ATOM 1094 N N . ARG A 1 141 ? 6.746 15.434 -14.802 1.00 88.50 141 ARG A N 1
ATOM 1095 C CA . ARG A 1 141 ? 5.419 16.021 -15.057 1.00 88.50 141 ARG A CA 1
ATOM 1096 C C . ARG A 1 141 ? 4.535 15.831 -13.824 1.00 88.50 141 ARG A C 1
ATOM 1098 O O . ARG A 1 141 ? 4.317 14.714 -13.363 1.00 88.50 141 ARG A O 1
ATOM 1105 N N . LYS A 1 142 ? 4.015 16.937 -13.291 1.00 91.44 142 LYS A N 1
ATOM 1106 C CA . LYS A 1 142 ? 3.077 16.927 -12.161 1.00 91.44 142 LYS A CA 1
ATOM 1107 C C . LYS A 1 142 ? 1.726 16.359 -12.590 1.00 91.44 142 LYS A C 1
ATOM 1109 O O . LYS A 1 142 ? 1.257 16.669 -13.681 1.00 91.44 142 LYS A O 1
ATOM 1114 N N . LEU A 1 143 ? 1.119 15.577 -11.709 1.00 88.94 143 LEU A N 1
ATOM 1115 C CA . LEU A 1 143 ? -0.198 14.975 -11.867 1.00 88.94 143 LEU A CA 1
ATOM 1116 C C . LEU A 1 143 ? -1.074 15.376 -10.678 1.00 88.94 143 LEU A C 1
ATOM 1118 O O . LEU A 1 143 ? -0.617 15.386 -9.533 1.00 88.94 143 LEU A O 1
ATOM 1122 N N . SER A 1 144 ? -2.327 15.713 -10.954 1.00 86.62 144 SER A N 1
ATOM 1123 C CA . SER A 1 144 ? -3.382 15.791 -9.946 1.00 86.62 144 SER A CA 1
ATOM 1124 C C . SER A 1 144 ? -3.926 14.394 -9.628 1.00 86.62 144 SER A C 1
ATOM 1126 O O . SER A 1 144 ? -3.712 13.449 -10.386 1.00 86.62 144 SER A O 1
ATOM 1128 N N . LEU A 1 145 ? -4.685 14.254 -8.537 1.00 80.88 145 LEU A N 1
ATOM 1129 C CA . LEU A 1 145 ? -5.376 12.994 -8.232 1.00 80.88 145 LEU A CA 1
ATOM 1130 C C . LEU A 1 145 ? -6.346 12.579 -9.354 1.00 80.88 145 LEU A C 1
ATOM 1132 O O . LEU A 1 145 ? -6.435 11.400 -9.670 1.00 80.88 145 LEU A O 1
ATOM 1136 N N . GLN A 1 146 ? -7.003 13.537 -10.013 1.00 82.56 146 GLN A N 1
ATOM 1137 C CA . GLN A 1 146 ? -7.880 13.250 -11.155 1.00 82.56 146 GLN A CA 1
ATOM 1138 C C . GLN A 1 146 ? -7.095 12.701 -12.354 1.00 82.56 146 GLN A C 1
ATOM 1140 O O . GLN A 1 146 ? -7.557 11.779 -13.024 1.00 82.56 146 GLN A O 1
ATOM 1145 N N . ASP A 1 147 ? -5.883 13.214 -12.597 1.00 87.06 147 ASP A N 1
ATOM 1146 C CA . ASP A 1 147 ? -5.012 12.682 -13.651 1.00 87.06 147 ASP A CA 1
ATOM 1147 C C . ASP A 1 147 ? -4.597 11.236 -13.352 1.00 87.06 147 ASP A C 1
ATOM 1149 O O . ASP A 1 147 ? -4.523 10.412 -14.264 1.00 87.06 147 ASP A O 1
ATOM 1153 N N . LEU A 1 148 ? -4.346 10.914 -12.077 1.00 85.88 148 LEU A N 1
ATOM 1154 C CA . LEU A 1 148 ? -4.035 9.552 -11.643 1.00 85.88 148 LEU A CA 1
ATOM 1155 C C . LEU A 1 148 ? -5.216 8.602 -11.845 1.00 85.88 148 LEU A C 1
ATOM 1157 O O . LEU A 1 148 ? -5.016 7.500 -12.350 1.00 85.88 148 LEU A O 1
ATOM 1161 N N . GLU A 1 149 ? -6.432 9.021 -11.486 1.00 83.44 149 GLU A N 1
ATOM 1162 C CA . GLU A 1 149 ? -7.648 8.222 -11.687 1.00 83.44 149 GLU A CA 1
ATOM 1163 C C . GLU A 1 149 ? -7.872 7.912 -13.166 1.00 83.44 149 GLU A C 1
ATOM 1165 O O . GLU A 1 149 ? -8.015 6.745 -13.533 1.00 83.44 149 GLU A O 1
ATOM 1170 N N . ALA A 1 150 ? -7.825 8.937 -14.020 1.00 83.75 150 ALA A N 1
ATOM 1171 C CA . ALA A 1 150 ? -8.020 8.778 -15.456 1.00 83.75 150 ALA A CA 1
ATOM 1172 C C . ALA A 1 150 ? -6.930 7.896 -16.083 1.00 83.75 150 ALA A C 1
ATOM 1174 O O . ALA A 1 150 ? -7.204 7.010 -16.894 1.00 83.75 150 ALA A O 1
ATOM 1175 N N . ALA A 1 151 ? -5.669 8.105 -15.698 1.00 82.62 151 ALA A N 1
ATOM 1176 C CA . ALA A 1 151 ? -4.566 7.349 -16.266 1.00 82.62 151 ALA A CA 1
ATOM 1177 C C . ALA A 1 151 ? -4.512 5.902 -15.765 1.00 82.62 151 ALA A C 1
ATOM 1179 O O . ALA A 1 151 ? -3.999 5.036 -16.485 1.00 82.62 151 ALA A O 1
ATOM 1180 N N . ALA A 1 152 ? -5.055 5.629 -14.574 1.00 78.44 152 ALA A N 1
ATOM 1181 C CA . ALA A 1 152 ? -5.148 4.284 -14.043 1.00 78.44 152 ALA A CA 1
ATOM 1182 C C . ALA A 1 152 ? -6.003 3.385 -14.935 1.00 78.44 152 ALA A C 1
ATOM 1184 O O . ALA A 1 152 ? -5.724 2.196 -14.963 1.00 78.44 152 ALA A O 1
ATOM 1185 N N . GLU A 1 153 ? -6.980 3.888 -15.696 1.00 78.56 153 GLU A N 1
ATOM 1186 C CA . GLU A 1 153 ? -7.845 3.077 -16.573 1.00 78.56 153 GLU A CA 1
ATOM 1187 C C . GLU A 1 153 ? -7.125 2.450 -17.779 1.00 78.56 153 GLU A C 1
ATOM 1189 O O . GLU A 1 153 ? -7.604 1.464 -18.341 1.00 78.56 153 GLU A O 1
ATOM 1194 N N . ILE A 1 154 ? -5.951 2.968 -18.152 1.00 82.88 154 ILE A N 1
ATOM 1195 C CA . ILE A 1 154 ? -5.243 2.582 -19.377 1.00 82.88 154 ILE A CA 1
ATOM 1196 C C . ILE A 1 154 ? -4.114 1.583 -19.056 1.00 82.88 154 ILE A C 1
ATOM 1198 O O . ILE A 1 154 ? -3.246 1.903 -18.241 1.00 82.88 154 ILE A O 1
ATOM 1202 N N . PRO A 1 155 ? -4.069 0.394 -19.692 1.00 83.44 155 PRO A N 1
ATOM 1203 C CA . PRO A 1 155 ? -2.965 -0.550 -19.532 1.00 83.44 155 PRO A CA 1
ATOM 1204 C C . PRO A 1 155 ? -1.695 -0.133 -20.318 1.00 83.44 155 PRO A C 1
ATOM 1206 O O . PRO A 1 155 ? -1.813 0.484 -21.377 1.00 83.44 155 PRO A O 1
ATOM 1209 N N . PRO A 1 156 ? -0.486 -0.520 -19.857 1.00 87.62 156 PRO A N 1
ATOM 1210 C CA . PRO A 1 156 ? -0.228 -1.131 -18.555 1.00 87.62 156 PRO A CA 1
ATOM 1211 C C . PRO A 1 156 ? -0.520 -0.136 -17.422 1.00 87.62 156 PRO A C 1
ATOM 1213 O O . PRO A 1 156 ? -0.256 1.061 -17.544 1.00 87.62 156 PRO A O 1
ATOM 1216 N N . ARG A 1 157 ? -1.094 -0.642 -16.320 1.00 90.88 157 ARG A N 1
ATOM 1217 C CA . ARG A 1 157 ? -1.444 0.178 -15.147 1.00 90.88 157 ARG A CA 1
ATOM 1218 C C . ARG A 1 157 ? -0.195 0.900 -14.635 1.00 90.88 157 ARG A C 1
ATOM 1220 O O . ARG A 1 157 ? 0.913 0.368 -14.744 1.00 90.88 157 ARG A O 1
ATOM 1227 N N . MET A 1 158 ? -0.372 2.090 -14.064 1.00 93.56 158 MET A N 1
ATOM 1228 C CA . MET A 1 158 ? 0.747 2.861 -13.520 1.00 93.56 158 MET A CA 1
ATOM 1229 C C . MET A 1 158 ? 1.452 2.095 -12.398 1.00 93.56 158 MET A C 1
ATOM 1231 O O . MET A 1 158 ? 0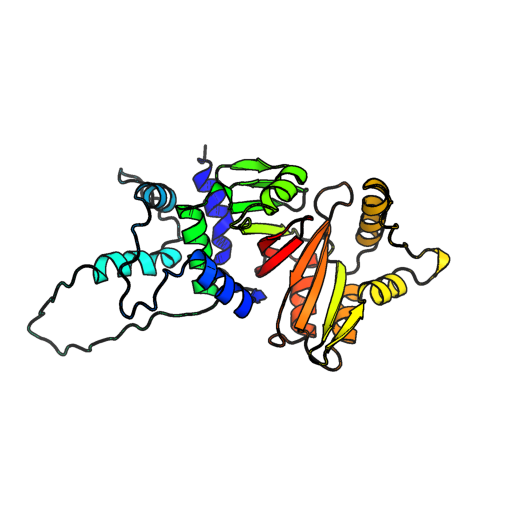.799 1.556 -11.504 1.00 93.56 158 MET A O 1
ATOM 1235 N N . LEU A 1 159 ? 2.782 2.084 -12.442 1.00 95.25 159 LEU A N 1
ATOM 1236 C CA . LEU A 1 159 ? 3.631 1.634 -11.352 1.00 95.25 159 LEU A CA 1
ATOM 1237 C C . LEU A 1 159 ? 3.854 2.820 -10.411 1.00 95.25 159 LEU A C 1
ATOM 1239 O O . LEU A 1 159 ? 4.556 3.775 -10.749 1.00 95.25 159 LEU A O 1
ATOM 1243 N N . ALA A 1 160 ? 3.200 2.773 -9.257 1.00 95.19 160 ALA A N 1
ATOM 1244 C CA . ALA A 1 160 ? 3.197 3.847 -8.283 1.00 95.19 160 ALA A CA 1
ATOM 1245 C C . ALA A 1 160 ? 4.187 3.571 -7.152 1.00 95.19 160 ALA A C 1
ATOM 1247 O O . ALA A 1 160 ? 4.171 2.502 -6.540 1.00 95.19 160 ALA A O 1
ATOM 1248 N N . PHE A 1 161 ? 5.007 4.573 -6.861 1.00 95.50 161 PHE A N 1
ATOM 1249 C CA . PHE A 1 161 ? 5.914 4.642 -5.727 1.00 95.50 161 PHE A CA 1
ATOM 1250 C C . PHE A 1 161 ? 5.353 5.656 -4.735 1.00 95.50 161 PHE A C 1
ATOM 1252 O O . PHE A 1 161 ? 5.238 6.837 -5.056 1.00 95.50 161 PHE A O 1
ATOM 1259 N N . VAL A 1 162 ? 4.961 5.197 -3.552 1.00 94.44 162 VAL A N 1
ATOM 1260 C CA . VAL A 1 162 ? 4.241 6.013 -2.572 1.00 94.44 162 VAL A CA 1
ATOM 1261 C C . VAL A 1 162 ? 5.098 6.217 -1.332 1.00 94.44 162 VAL A C 1
ATOM 1263 O O . VAL A 1 162 ? 5.486 5.246 -0.683 1.00 94.44 162 VAL A O 1
ATOM 1266 N N . ASP A 1 163 ? 5.360 7.477 -0.989 1.00 92.94 163 ASP A N 1
ATOM 1267 C CA . ASP A 1 163 ? 6.115 7.866 0.202 1.00 92.94 163 ASP A CA 1
ATOM 1268 C C . ASP A 1 163 ? 5.161 8.333 1.312 1.00 92.94 163 ASP A C 1
ATOM 1270 O O . ASP A 1 163 ? 4.625 9.445 1.279 1.00 92.94 163 ASP A O 1
ATOM 1274 N N . ILE A 1 164 ? 4.999 7.513 2.353 1.00 92.00 164 ILE A N 1
ATOM 1275 C CA . ILE A 1 164 ? 4.174 7.831 3.524 1.00 92.00 164 ILE A CA 1
ATOM 1276 C C . ILE A 1 164 ? 5.083 8.282 4.676 1.00 92.00 164 ILE A C 1
ATOM 1278 O O . ILE A 1 164 ? 5.919 7.508 5.148 1.00 92.00 164 ILE A O 1
ATOM 1282 N N . PRO A 1 165 ? 5.010 9.549 5.120 1.00 93.50 165 PRO A N 1
ATOM 1283 C CA . PRO A 1 165 ? 5.849 10.052 6.194 1.00 93.50 165 PRO A CA 1
ATOM 1284 C C . PRO A 1 165 ? 5.410 9.521 7.560 1.00 93.50 165 PRO A C 1
ATOM 1286 O O . PRO A 1 165 ? 4.294 9.041 7.763 1.00 93.50 165 PRO A O 1
ATOM 1289 N N . ARG A 1 166 ? 6.308 9.673 8.535 1.00 94.50 166 ARG A N 1
ATOM 1290 C CA . ARG A 1 166 ? 5.978 9.503 9.947 1.00 94.50 166 ARG A CA 1
ATOM 1291 C C . ARG A 1 166 ? 4.769 10.366 10.319 1.00 94.50 166 ARG A C 1
ATOM 1293 O O . ARG A 1 166 ? 4.704 11.544 9.983 1.00 94.50 166 ARG A O 1
ATOM 1300 N N . GLY A 1 167 ? 3.881 9.791 11.116 1.00 93.00 167 GLY A N 1
ATOM 1301 C CA . GLY A 1 167 ? 2.688 10.433 11.651 1.00 93.00 167 GLY A CA 1
ATOM 1302 C C . GLY A 1 167 ? 1.445 10.225 10.794 1.00 93.00 167 GLY A C 1
ATOM 1303 O O . GLY A 1 167 ? 0.357 10.547 11.262 1.00 93.00 167 GLY A O 1
ATOM 1304 N N . THR A 1 168 ? 1.565 9.657 9.591 1.00 94.00 168 THR A N 1
ATOM 1305 C CA . THR A 1 168 ? 0.399 9.415 8.740 1.00 94.00 168 THR A CA 1
ATOM 1306 C C . THR A 1 168 ? -0.468 8.270 9.289 1.00 94.00 168 THR A C 1
ATOM 1308 O O . THR A 1 168 ? 0.062 7.204 9.624 1.00 94.00 168 THR A O 1
ATOM 1311 N N . PRO A 1 169 ? -1.798 8.462 9.388 1.00 94.81 169 PRO A N 1
ATOM 1312 C CA . PRO A 1 169 ? -2.743 7.399 9.719 1.00 94.81 169 PRO A CA 1
ATOM 1313 C C . PRO A 1 169 ? -2.754 6.263 8.694 1.00 94.81 169 PRO A C 1
ATOM 1315 O O . PRO A 1 169 ? -2.787 6.508 7.491 1.00 94.81 169 PRO A O 1
ATOM 1318 N N . ILE A 1 170 ? -2.791 5.020 9.174 1.00 96.00 170 ILE A N 1
ATOM 1319 C CA . ILE A 1 170 ? -2.950 3.816 8.345 1.00 96.00 170 ILE A CA 1
ATOM 1320 C C . ILE A 1 170 ? -4.150 3.060 8.904 1.00 96.00 170 ILE A C 1
ATOM 1322 O O . ILE A 1 170 ? -4.030 2.316 9.878 1.00 96.00 170 ILE A O 1
ATOM 1326 N N . ILE A 1 171 ? -5.327 3.350 8.354 1.00 96.25 171 ILE A N 1
ATOM 1327 C CA . ILE A 1 171 ? -6.616 2.947 8.919 1.00 96.25 171 ILE A CA 1
ATOM 1328 C C . ILE A 1 171 ? -6.980 1.561 8.371 1.00 96.25 171 ILE A C 1
ATOM 1330 O O . ILE A 1 171 ? -7.123 1.436 7.153 1.00 96.25 171 ILE A O 1
ATOM 1334 N N . PRO A 1 172 ? -7.115 0.522 9.217 1.00 96.62 172 PRO A N 1
ATOM 1335 C CA . PRO A 1 172 ? -7.520 -0.804 8.761 1.00 96.62 172 PRO A CA 1
ATOM 1336 C C . PRO A 1 172 ? -8.990 -0.812 8.340 1.00 96.62 172 PRO A C 1
ATOM 1338 O O . PRO A 1 172 ? -9.838 -0.248 9.032 1.00 96.62 172 PRO A O 1
ATOM 1341 N N . MET A 1 173 ? -9.283 -1.470 7.219 1.00 96.81 173 MET A N 1
ATOM 1342 C CA . MET A 1 173 ? -10.622 -1.501 6.633 1.00 96.81 173 MET A CA 1
ATOM 1343 C C . MET A 1 173 ? -11.277 -2.867 6.788 1.00 96.81 173 MET A C 1
ATOM 1345 O O . MET A 1 173 ? -12.177 -3.033 7.606 1.00 96.81 173 MET A O 1
ATOM 1349 N N . ALA A 1 174 ? -10.823 -3.849 6.024 1.00 97.06 174 ALA A N 1
ATOM 1350 C CA . ALA A 1 174 ? -11.362 -5.199 6.038 1.00 97.06 174 ALA A CA 1
ATOM 1351 C C . ALA A 1 174 ? -10.252 -6.201 5.735 1.00 97.06 174 ALA A C 1
ATOM 1353 O O . ALA A 1 174 ? -9.203 -5.828 5.209 1.00 97.06 174 ALA A O 1
ATOM 1354 N N . CYS A 1 175 ? -10.476 -7.462 6.068 1.00 96.38 175 CYS A N 1
ATOM 1355 C CA . CYS A 1 175 ? -9.594 -8.551 5.680 1.00 96.38 175 CYS A CA 1
ATOM 1356 C C . CYS A 1 175 ? -10.380 -9.831 5.405 1.00 96.38 175 CYS A C 1
ATOM 1358 O O . CYS A 1 175 ? -11.511 -9.995 5.868 1.00 96.38 175 CYS A O 1
ATOM 1360 N N . GLU A 1 176 ? -9.744 -10.749 4.685 1.00 95.31 176 GLU A N 1
ATOM 1361 C CA . GLU A 1 176 ? -10.147 -12.150 4.611 1.00 95.31 176 GLU A CA 1
ATOM 1362 C C . GLU A 1 176 ? -9.100 -12.997 5.329 1.00 95.31 176 GLU A C 1
ATOM 1364 O O . GLU A 1 176 ? -7.901 -12.909 5.042 1.00 95.31 176 GLU A O 1
ATOM 1369 N N . CYS A 1 177 ? -9.545 -13.818 6.271 1.00 90.88 177 CYS A N 1
ATOM 1370 C CA . CYS A 1 177 ? -8.705 -14.792 6.958 1.00 90.88 177 CYS A CA 1
ATOM 1371 C C . CYS A 1 177 ? -8.533 -16.055 6.098 1.00 90.88 177 CYS A C 1
ATOM 1373 O O . CYS A 1 177 ? -9.361 -16.347 5.244 1.00 90.88 177 CYS A O 1
ATOM 1375 N N . GLU A 1 178 ? -7.500 -16.863 6.348 1.00 85.25 178 GLU A N 1
ATOM 1376 C CA . GLU A 1 178 ? -7.281 -18.148 5.648 1.00 85.25 178 GLU A CA 1
ATOM 1377 C C . GLU A 1 178 ? -8.471 -19.122 5.742 1.00 85.25 178 GLU A C 1
ATOM 1379 O O . GLU A 1 178 ? -8.619 -20.003 4.898 1.00 85.25 178 GLU A O 1
ATOM 1384 N N . SER A 1 179 ? -9.338 -18.953 6.743 1.00 86.00 179 SER A N 1
ATOM 1385 C CA . SER A 1 179 ? -10.598 -19.692 6.875 1.00 86.00 179 SER A CA 1
ATOM 1386 C C . SER A 1 179 ? -11.665 -19.304 5.839 1.00 86.00 179 SER A C 1
ATOM 1388 O O . SER A 1 179 ? -12.707 -19.953 5.779 1.00 86.00 179 SER A O 1
ATOM 1390 N N . GLY A 1 180 ? -11.440 -18.243 5.057 1.00 88.25 180 GLY A N 1
ATOM 1391 C CA . GLY A 1 180 ? -12.419 -17.615 4.164 1.00 88.25 180 GLY A CA 1
ATOM 1392 C C . GLY A 1 180 ? -13.364 -16.636 4.872 1.00 88.25 180 GLY A C 1
ATOM 1393 O O . GLY A 1 180 ? -14.270 -16.086 4.248 1.00 88.25 180 GLY A O 1
ATOM 1394 N N . ALA A 1 181 ? -13.193 -16.416 6.181 1.00 91.81 181 ALA A N 1
ATOM 1395 C CA . ALA A 1 181 ? -13.996 -15.452 6.925 1.00 91.81 181 ALA A CA 1
ATOM 1396 C C . ALA A 1 181 ? -13.604 -14.016 6.552 1.00 91.81 181 ALA A C 1
ATOM 1398 O O . ALA A 1 181 ? -12.426 -13.661 6.601 1.00 91.81 181 ALA A O 1
ATOM 1399 N N . ILE A 1 182 ? -14.600 -13.186 6.236 1.00 94.69 182 ILE A N 1
ATOM 1400 C CA . ILE A 1 182 ? -14.416 -11.754 5.982 1.00 94.69 182 ILE A CA 1
ATOM 1401 C C . ILE A 1 182 ? -14.702 -10.989 7.273 1.00 94.69 182 ILE A C 1
ATOM 1403 O O . ILE A 1 182 ? -15.768 -11.150 7.867 1.00 94.69 182 ILE A O 1
ATOM 1407 N N . VAL A 1 183 ? -13.763 -10.140 7.691 1.00 95.31 183 VAL A N 1
ATOM 1408 C CA . VAL A 1 183 ? -13.871 -9.331 8.910 1.00 95.31 183 VAL A CA 1
ATOM 1409 C C . VAL A 1 183 ? -13.792 -7.848 8.561 1.00 95.31 183 VAL A C 1
ATOM 1411 O O . VAL A 1 183 ? -12.836 -7.385 7.938 1.00 95.31 183 VAL A O 1
ATOM 1414 N N . GLN A 1 184 ? -14.790 -7.081 8.999 1.00 96.12 184 GLN A N 1
ATOM 1415 C CA . GLN A 1 184 ? -14.835 -5.626 8.854 1.00 96.12 184 GLN A CA 1
ATOM 1416 C C . GLN A 1 184 ? -14.085 -4.959 10.016 1.00 96.12 184 GLN A C 1
ATOM 1418 O O . GLN A 1 184 ? -14.655 -4.588 11.042 1.00 96.12 184 GLN A O 1
ATOM 1423 N N . LEU A 1 185 ? -12.768 -4.814 9.859 1.00 96.31 185 LEU A N 1
ATOM 1424 C CA . LEU A 1 185 ? -11.875 -4.224 10.864 1.00 96.31 185 LEU A CA 1
ATOM 1425 C C . LEU A 1 185 ? -12.283 -2.794 11.246 1.00 96.31 185 LEU A C 1
ATOM 1427 O O . LEU A 1 185 ? -12.151 -2.413 12.411 1.00 96.31 185 LEU A O 1
ATOM 1431 N N . TYR A 1 186 ? -12.794 -2.015 10.285 1.00 95.31 186 TYR A N 1
ATOM 1432 C CA . TYR A 1 186 ? -13.202 -0.629 10.514 1.00 95.31 186 TYR A CA 1
ATOM 1433 C C . TYR A 1 186 ? -14.318 -0.515 11.562 1.00 95.31 186 TYR A C 1
ATOM 1435 O O . TYR A 1 186 ? -14.328 0.452 12.317 1.00 95.31 186 TYR A O 1
ATOM 1443 N N . GLU A 1 187 ? -15.225 -1.492 11.663 1.00 94.62 187 GLU A N 1
ATOM 1444 C CA . GLU A 1 187 ? -16.324 -1.455 12.637 1.00 94.62 187 GLU A CA 1
ATOM 1445 C C . GLU A 1 187 ? -15.793 -1.578 14.061 1.00 94.62 187 GLU A C 1
ATOM 1447 O O . GLU A 1 187 ? -16.084 -0.742 14.917 1.00 94.62 187 GLU A O 1
ATOM 1452 N N . SER A 1 188 ? -14.929 -2.571 14.290 1.00 95.00 188 SER A N 1
ATOM 1453 C CA . SER A 1 188 ? -14.249 -2.758 15.575 1.00 95.00 188 SER A CA 1
ATOM 1454 C C . SER A 1 188 ? -13.358 -1.563 15.914 1.00 95.00 188 SER A C 1
ATOM 1456 O O . SER A 1 188 ? -13.324 -1.113 17.059 1.00 95.00 188 SER A O 1
ATOM 1458 N N . TYR A 1 189 ? -12.662 -1.015 14.915 1.00 95.88 189 TYR A N 1
ATOM 1459 C CA . TYR A 1 189 ? -11.813 0.158 15.083 1.00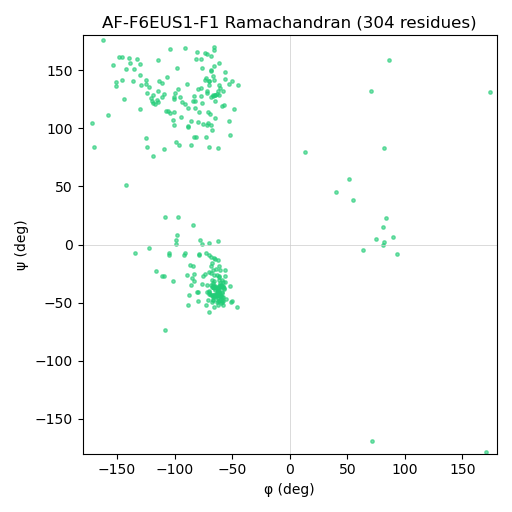 95.88 189 TYR A CA 1
ATOM 1460 C C . TYR A 1 189 ? -12.627 1.389 15.506 1.00 95.88 189 TYR A C 1
ATOM 1462 O O . TYR A 1 189 ? -12.285 2.051 16.488 1.00 95.88 189 TYR A O 1
ATOM 1470 N N . ILE A 1 190 ? -13.728 1.676 14.805 1.00 96.12 190 ILE A N 1
ATOM 1471 C CA . ILE A 1 190 ? -14.615 2.800 15.111 1.00 96.12 190 ILE A CA 1
ATOM 1472 C C . ILE A 1 190 ? -15.256 2.614 16.485 1.00 96.12 190 ILE A C 1
ATOM 1474 O O . ILE A 1 190 ? -15.243 3.548 17.279 1.00 96.12 190 ILE A O 1
ATOM 1478 N N . ALA A 1 191 ? -15.753 1.421 16.813 1.00 95.00 191 ALA A N 1
ATOM 1479 C CA . ALA A 1 191 ? -16.373 1.162 18.110 1.00 95.00 191 ALA A CA 1
ATOM 1480 C C . ALA A 1 191 ? -15.414 1.400 19.291 1.00 95.00 191 ALA A C 1
ATOM 1482 O O . ALA A 1 191 ? -15.833 1.905 20.331 1.00 95.00 191 ALA A O 1
ATOM 1483 N N . GLN A 1 192 ? -14.123 1.085 19.132 1.00 95.19 192 GLN A N 1
ATOM 1484 C CA . GLN A 1 192 ? -13.115 1.341 20.166 1.00 95.19 192 GLN A CA 1
ATOM 1485 C C . GLN A 1 192 ? -12.704 2.819 20.262 1.00 95.19 192 GLN A C 1
ATOM 1487 O O . GLN A 1 192 ? -12.416 3.305 21.355 1.00 95.19 192 GLN A O 1
ATOM 1492 N N . GLN A 1 193 ? -12.672 3.540 19.139 1.00 94.38 193 GLN A N 1
ATOM 1493 C CA . GLN A 1 193 ? -12.291 4.961 19.090 1.00 94.38 193 GLN A CA 1
ATOM 1494 C C . GLN A 1 193 ? -13.435 5.924 19.432 1.00 94.38 193 GLN A C 1
ATOM 1496 O O . GLN A 1 193 ? -13.203 7.043 19.894 1.00 94.38 193 GLN A O 1
ATOM 1501 N N . TRP A 1 194 ? -14.671 5.481 19.217 1.00 95.25 194 TRP A N 1
ATOM 1502 C CA . TRP A 1 194 ? -15.912 6.170 19.557 1.00 95.25 194 TRP A CA 1
ATOM 1503 C C . TRP A 1 194 ? -16.758 5.248 20.447 1.00 95.25 194 TRP A C 1
ATOM 1505 O O . TRP A 1 194 ? -17.638 4.531 19.952 1.00 95.25 194 TRP A O 1
ATOM 1515 N N . PRO A 1 195 ? -16.494 5.252 21.771 1.00 91.88 195 PRO A N 1
ATOM 1516 C CA . PRO A 1 195 ? -17.229 4.416 22.717 1.00 91.88 195 PRO A CA 1
ATOM 1517 C C . PRO A 1 195 ? -18.727 4.734 22.744 1.00 91.88 195 PRO A C 1
ATOM 1519 O O . PRO A 1 195 ? -19.537 3.827 22.908 1.00 91.88 195 PRO A O 1
ATOM 1522 N N . GLN A 1 196 ? -19.083 6.010 22.558 1.00 94.50 196 GLN A N 1
ATOM 1523 C CA . GLN A 1 196 ? -20.466 6.471 22.431 1.00 94.50 196 GLN A CA 1
ATOM 1524 C C . GLN A 1 196 ? -20.950 6.255 20.998 1.00 94.50 196 GLN A C 1
ATOM 1526 O O . GLN A 1 196 ? -20.321 6.727 20.050 1.00 94.50 196 GLN A O 1
ATOM 1531 N N . GLU A 1 197 ? -22.049 5.521 20.844 1.00 91.94 197 GLU A N 1
ATOM 1532 C CA . GLU A 1 197 ? -22.572 5.113 19.539 1.00 91.94 197 GLU A CA 1
ATOM 1533 C C . GLU A 1 197 ? -23.081 6.304 18.725 1.00 91.94 197 GLU A C 1
ATOM 1535 O O . GLU A 1 197 ? -22.858 6.366 17.519 1.00 91.94 197 GLU A O 1
ATOM 1540 N N . GLU A 1 198 ? -23.659 7.296 19.397 1.00 92.75 198 GLU A N 1
ATOM 1541 C CA . GLU A 1 198 ? -24.212 8.510 18.797 1.00 92.75 198 GLU A CA 1
ATOM 1542 C C . GLU A 1 198 ? -23.135 9.413 18.174 1.00 92.75 198 GLU A C 1
ATOM 1544 O O . GLU A 1 198 ? -23.438 10.224 17.301 1.00 92.75 198 GLU A O 1
ATOM 1549 N N . GLU A 1 199 ? -21.873 9.276 18.600 1.00 91.88 199 GLU A N 1
ATOM 1550 C CA . GLU A 1 199 ? -20.740 10.023 18.043 1.00 91.88 199 GLU A CA 1
ATOM 1551 C C . GLU A 1 199 ? -20.039 9.294 16.885 1.00 91.88 199 GLU A C 1
ATOM 1553 O O . GLU A 1 199 ? -19.117 9.855 16.279 1.00 91.88 199 GLU A O 1
ATOM 1558 N N . ARG A 1 200 ? -20.403 8.036 16.595 1.00 94.06 200 ARG A N 1
ATOM 1559 C CA . ARG A 1 200 ? -19.682 7.222 15.608 1.00 94.06 200 ARG A CA 1
ATOM 1560 C C . ARG A 1 200 ? -19.851 7.806 14.202 1.00 94.06 200 ARG A C 1
ATOM 1562 O O . ARG A 1 200 ? -20.980 8.008 13.749 1.00 94.06 200 ARG A O 1
ATOM 1569 N N . PRO A 1 201 ? -18.751 8.040 13.461 1.00 92.75 201 PRO A N 1
ATOM 1570 C CA . PRO A 1 201 ? -18.850 8.486 12.082 1.00 92.75 201 PRO A CA 1
ATOM 1571 C C . PRO A 1 201 ? -19.505 7.390 11.236 1.00 92.75 201 PRO A C 1
ATOM 1573 O O . PRO A 1 201 ? -19.063 6.242 11.235 1.00 92.75 201 PRO A O 1
ATOM 1576 N N . THR A 1 202 ? -20.543 7.755 10.488 1.00 91.62 202 THR A N 1
ATOM 1577 C CA . THR A 1 202 ? -21.207 6.857 9.535 1.00 91.62 202 THR A CA 1
ATOM 1578 C C . THR A 1 202 ? -20.658 7.113 8.140 1.00 91.62 202 THR A C 1
ATOM 1580 O O . THR A 1 202 ? -20.517 8.270 7.738 1.00 91.62 202 THR A O 1
ATOM 1583 N N . TYR A 1 203 ? -20.329 6.046 7.406 1.00 91.50 203 TYR A N 1
ATOM 1584 C CA . TYR A 1 203 ? -19.889 6.196 6.023 1.00 91.50 203 TYR A CA 1
ATOM 1585 C C . TYR A 1 203 ? -21.036 6.784 5.189 1.00 91.50 203 TYR A C 1
ATOM 1587 O O . TYR A 1 203 ? -22.161 6.283 5.276 1.00 91.50 203 TYR A O 1
ATOM 1595 N N . PRO A 1 204 ? -20.796 7.849 4.412 1.00 93.12 204 PRO A N 1
ATOM 1596 C CA . PRO A 1 204 ? -21.856 8.479 3.641 1.00 93.12 204 PRO A CA 1
ATOM 1597 C C . PRO A 1 204 ? -22.332 7.558 2.499 1.00 93.12 204 PRO A C 1
ATOM 1599 O O . PRO A 1 204 ? -21.538 6.773 1.977 1.00 93.12 204 PRO A O 1
ATOM 1602 N N . PRO A 1 205 ? -23.610 7.638 2.088 1.00 91.12 205 PRO A N 1
ATOM 1603 C CA . PRO A 1 205 ? -24.175 6.763 1.059 1.00 91.12 205 PRO A CA 1
ATOM 1604 C C . PRO A 1 205 ? -23.548 6.994 -0.326 1.00 91.12 205 PRO A C 1
ATOM 1606 O O . PRO A 1 205 ? -22.903 8.011 -0.581 1.00 91.12 205 PRO A O 1
ATOM 1609 N N . ASP A 1 206 ? -23.791 6.083 -1.271 1.00 88.19 206 ASP A N 1
ATOM 1610 C CA . ASP A 1 206 ? -23.204 6.150 -2.619 1.00 88.19 206 ASP A CA 1
ATOM 1611 C C . ASP A 1 206 ? -23.554 7.434 -3.383 1.00 88.19 206 ASP A C 1
ATOM 1613 O O . ASP A 1 206 ? -22.744 7.913 -4.177 1.00 88.19 206 ASP A O 1
ATOM 1617 N N . GLN A 1 207 ? -24.725 8.030 -3.130 1.00 90.56 207 GLN A N 1
ATOM 1618 C CA . GLN A 1 207 ? -25.128 9.292 -3.761 1.00 90.56 207 GLN A CA 1
ATOM 1619 C C . GLN A 1 207 ? -24.474 10.531 -3.126 1.00 90.56 207 GLN A C 1
ATOM 1621 O O . GLN A 1 207 ? -24.622 11.632 -3.656 1.00 90.56 207 GLN A O 1
ATOM 1626 N N . ALA A 1 208 ? -23.779 10.378 -1.996 1.00 89.06 208 ALA A N 1
ATOM 1627 C CA . ALA A 1 208 ? -23.154 11.488 -1.295 1.00 89.06 208 ALA A CA 1
ATOM 1628 C C . ALA A 1 208 ? -22.014 12.113 -2.102 1.00 89.06 208 ALA A C 1
ATOM 1630 O O . ALA A 1 208 ? -21.242 11.430 -2.785 1.00 89.06 208 ALA A O 1
ATOM 1631 N N . GLY A 1 209 ? -21.876 13.432 -1.967 1.00 87.31 209 GLY A N 1
ATOM 1632 C CA . GLY A 1 209 ? -20.813 14.184 -2.620 1.00 87.31 209 GLY A CA 1
ATOM 1633 C C . GLY A 1 209 ? -19.424 13.864 -2.059 1.00 87.31 209 GLY A C 1
ATOM 1634 O O . GLY A 1 209 ? -19.257 13.386 -0.935 1.00 87.31 209 GLY A O 1
ATOM 1635 N N . GLN A 1 210 ? -18.386 14.212 -2.824 1.00 86.94 210 GLN A N 1
ATOM 1636 C CA . GLN A 1 210 ? -16.986 14.004 -2.429 1.00 86.94 210 GLN A CA 1
ATOM 1637 C C . GLN A 1 210 ? -16.637 14.669 -1.083 1.00 86.94 210 GLN A C 1
ATOM 1639 O O . GLN A 1 210 ? -15.841 14.129 -0.321 1.00 86.94 210 GLN A O 1
ATOM 1644 N N . ASN A 1 211 ? -17.258 15.807 -0.757 1.00 90.38 211 ASN A N 1
ATOM 1645 C CA . ASN A 1 211 ? -17.011 16.532 0.494 1.00 90.38 211 ASN A CA 1
ATOM 1646 C C . ASN A 1 211 ? -17.467 15.762 1.742 1.00 90.38 211 ASN A C 1
ATOM 1648 O O . ASN A 1 211 ? -16.788 15.811 2.763 1.00 90.38 211 ASN A O 1
ATOM 1652 N N . GLU A 1 212 ? -18.574 15.022 1.667 1.00 92.12 212 GLU A N 1
ATOM 1653 C CA . GLU A 1 212 ? -19.054 14.202 2.787 1.00 92.12 212 GLU A CA 1
ATOM 1654 C C . GLU A 1 212 ? -18.121 13.010 3.024 1.00 92.12 212 GLU A C 1
ATOM 1656 O O . GLU A 1 212 ? -17.728 12.737 4.158 1.00 92.12 212 GLU A O 1
ATOM 1661 N N . ARG A 1 213 ? -17.674 12.357 1.943 1.00 91.06 213 ARG A N 1
ATOM 1662 C CA . ARG A 1 213 ? -16.674 11.274 2.007 1.00 91.06 213 ARG A CA 1
ATOM 1663 C C . ARG A 1 213 ? -15.359 11.766 2.606 1.00 91.06 213 ARG A C 1
ATOM 1665 O O . ARG A 1 213 ? -14.788 11.115 3.475 1.00 91.06 213 ARG A O 1
ATOM 1672 N N . ARG A 1 214 ? -14.907 12.944 2.180 1.00 92.06 214 ARG A N 1
ATOM 1673 C CA . ARG A 1 214 ? -13.727 13.626 2.721 1.00 92.06 214 ARG A CA 1
ATOM 1674 C C . ARG A 1 214 ? -13.858 13.935 4.210 1.00 92.06 214 ARG A C 1
ATOM 1676 O O . ARG A 1 214 ? -12.925 13.679 4.967 1.00 92.06 214 ARG A O 1
ATOM 1683 N N . ALA A 1 215 ? -15.014 14.438 4.642 1.00 93.31 215 ALA A N 1
ATOM 1684 C CA . ALA A 1 215 ? -15.282 14.716 6.050 1.00 93.31 215 ALA A CA 1
ATOM 1685 C C . ALA A 1 215 ? -15.242 13.435 6.900 1.00 93.31 215 ALA A C 1
ATOM 1687 O O . ALA A 1 215 ? -14.614 13.429 7.958 1.00 93.31 215 ALA A O 1
ATOM 1688 N N . TYR A 1 216 ? -15.829 12.339 6.407 1.00 94.56 216 TYR A N 1
ATOM 1689 C CA . TYR A 1 216 ? -15.768 11.031 7.063 1.00 94.56 216 TYR A CA 1
ATOM 1690 C C . TYR A 1 216 ? -14.321 10.557 7.269 1.00 94.56 216 TYR A C 1
ATOM 1692 O O . TYR A 1 216 ? -13.911 10.253 8.391 1.00 94.56 216 TYR A O 1
ATOM 1700 N N . TRP A 1 217 ? -13.510 10.556 6.206 1.00 93.88 217 TRP A N 1
ATOM 1701 C CA . TRP A 1 217 ? -12.113 10.129 6.301 1.00 93.88 217 TRP A CA 1
ATOM 1702 C C . TRP A 1 217 ? -11.268 11.063 7.167 1.00 93.88 217 TRP A C 1
ATOM 1704 O O . TRP A 1 217 ? -10.409 10.597 7.916 1.00 93.88 217 TRP A O 1
ATOM 1714 N N . SER A 1 218 ? -11.531 12.371 7.114 1.00 93.69 218 SER A N 1
ATOM 1715 C CA . SER A 1 218 ? -10.875 13.358 7.973 1.00 93.69 218 SER A CA 1
ATOM 1716 C C . SER A 1 218 ? -11.177 13.108 9.455 1.00 93.69 218 SER A C 1
ATOM 1718 O O . SER A 1 218 ? -10.258 13.132 10.275 1.00 93.69 218 SER A O 1
ATOM 1720 N N . ALA A 1 219 ? -12.426 12.777 9.803 1.00 93.62 219 ALA A N 1
ATOM 1721 C CA . ALA A 1 219 ? -12.808 12.428 11.170 1.00 93.62 219 ALA A CA 1
ATOM 1722 C C . ALA A 1 219 ? -12.089 11.161 11.667 1.00 93.62 219 ALA A C 1
ATOM 1724 O O . ALA A 1 219 ? -11.567 11.147 12.785 1.00 93.62 219 ALA A O 1
ATOM 1725 N N . LEU A 1 220 ? -11.995 10.126 10.821 1.00 94.44 220 LEU A N 1
ATOM 1726 C CA . LEU A 1 220 ? -11.248 8.905 11.141 1.00 94.44 220 LEU A CA 1
ATOM 1727 C C . LEU A 1 220 ? -9.754 9.164 11.349 1.00 94.44 220 LEU A C 1
ATOM 1729 O O . LEU A 1 220 ? -9.172 8.697 12.331 1.00 94.44 220 LEU A O 1
ATOM 1733 N N . ALA A 1 221 ? -9.140 9.934 10.450 1.00 93.50 221 ALA A N 1
ATOM 1734 C CA . ALA A 1 221 ? -7.738 10.318 10.540 1.00 93.50 221 ALA A CA 1
ATOM 1735 C C . ALA A 1 221 ? -7.452 11.154 11.801 1.00 93.50 221 ALA A C 1
ATOM 1737 O O . ALA A 1 221 ? -6.440 10.937 12.467 1.00 93.50 221 ALA A O 1
ATOM 1738 N N . GLY A 1 222 ? -8.361 12.066 12.162 1.00 93.06 222 GLY A N 1
ATOM 1739 C CA . GLY A 1 222 ? -8.226 12.960 13.314 1.00 93.06 222 GLY A CA 1
ATOM 1740 C C . GLY A 1 222 ? -8.228 12.255 14.674 1.00 93.06 222 GLY A C 1
ATOM 1741 O O . GLY A 1 222 ? -7.626 12.764 15.617 1.00 93.06 222 GLY A O 1
ATOM 1742 N N . ARG A 1 223 ? -8.848 11.070 14.782 1.00 94.44 223 ARG A N 1
ATOM 1743 C CA . ARG A 1 223 ? -8.800 10.218 15.988 1.00 94.44 223 ARG A CA 1
ATOM 1744 C C . ARG A 1 223 ? -7.939 8.963 15.796 1.00 94.44 223 ARG A C 1
ATOM 1746 O O . ARG A 1 223 ? -8.137 7.958 16.477 1.00 94.44 223 ARG A O 1
ATOM 1753 N N . PHE A 1 224 ? -6.989 8.979 14.858 1.00 95.00 224 PHE A N 1
ATOM 1754 C CA . PHE A 1 224 ? -6.205 7.785 14.566 1.00 95.00 224 PHE A CA 1
ATOM 1755 C C . PHE A 1 224 ? -5.368 7.298 15.764 1.00 95.00 224 PHE A C 1
ATOM 1757 O O . PHE A 1 224 ? -4.620 8.067 16.366 1.00 95.00 224 PHE A O 1
ATOM 1764 N N . SER A 1 225 ? -5.420 5.993 16.066 1.00 96.19 225 SER A N 1
ATOM 1765 C CA . SER A 1 225 ? -4.486 5.333 16.989 1.00 96.19 225 SER A CA 1
ATOM 1766 C C . SER A 1 225 ? -3.906 4.078 16.360 1.00 96.19 225 SER A C 1
ATOM 1768 O O . SER A 1 225 ? -4.611 3.092 16.143 1.00 96.19 225 SER A O 1
ATOM 1770 N N . SER A 1 226 ? -2.586 4.078 16.162 1.00 96.00 226 SER A N 1
ATOM 1771 C CA . SER A 1 226 ? -1.862 2.889 15.696 1.00 96.00 226 SER A CA 1
ATOM 1772 C C . SER A 1 226 ? -1.972 1.710 16.663 1.00 96.00 226 SER A C 1
ATOM 1774 O O . SER A 1 226 ? -1.916 0.570 16.219 1.00 96.00 226 SER A O 1
ATOM 1776 N N . ARG A 1 227 ? -2.167 1.960 17.968 1.00 96.00 227 ARG A N 1
ATOM 1777 C CA . ARG A 1 227 ? -2.385 0.899 18.964 1.00 96.00 227 ARG A CA 1
ATOM 1778 C C . ARG A 1 227 ? -3.705 0.176 18.708 1.00 96.00 227 ARG A C 1
ATOM 1780 O O . ARG A 1 227 ? -3.697 -1.033 18.540 1.00 96.00 227 ARG A O 1
ATOM 1787 N N . VAL A 1 228 ? -4.803 0.928 18.620 1.00 96.56 228 VAL A N 1
ATOM 1788 C CA . VAL A 1 228 ? -6.135 0.357 18.358 1.00 96.56 228 VAL A CA 1
ATOM 1789 C C . VAL A 1 228 ? -6.154 -0.327 16.991 1.00 96.56 228 VAL A C 1
ATOM 1791 O O . VAL A 1 228 ? -6.672 -1.428 16.861 1.00 96.56 228 VAL A O 1
ATOM 1794 N N . GLY A 1 229 ? -5.517 0.283 15.983 1.00 96.12 229 GLY A N 1
ATOM 1795 C CA . GLY A 1 229 ? -5.368 -0.318 14.657 1.00 96.12 229 GLY A CA 1
ATOM 1796 C C . GLY A 1 229 ? -4.644 -1.669 14.683 1.00 96.12 229 GLY A C 1
ATOM 1797 O O . GLY A 1 229 ? -5.068 -2.591 13.999 1.00 96.12 229 GLY A O 1
ATOM 1798 N N . MET A 1 230 ? -3.590 -1.819 15.491 1.00 96.12 230 MET A N 1
ATOM 1799 C CA . MET A 1 230 ? -2.945 -3.121 15.686 1.00 96.12 230 MET A CA 1
ATOM 1800 C C . MET A 1 230 ? -3.859 -4.116 16.400 1.00 96.12 230 MET A C 1
ATOM 1802 O O . MET A 1 230 ? -3.989 -5.240 15.934 1.00 96.12 230 MET A O 1
ATOM 1806 N N . GLU A 1 231 ? -4.495 -3.703 17.496 1.00 95.69 231 GLU A N 1
ATOM 1807 C CA . GLU A 1 231 ? -5.329 -4.579 18.327 1.00 95.69 231 GLU A CA 1
ATOM 1808 C C . GLU A 1 231 ? -6.480 -5.198 17.525 1.00 95.69 231 GLU A C 1
ATOM 1810 O O . GLU A 1 231 ? -6.727 -6.396 17.642 1.00 95.69 231 GLU A O 1
ATOM 1815 N N . VAL A 1 232 ? -7.146 -4.424 16.657 1.00 96.00 232 VAL A N 1
ATOM 1816 C CA . VAL A 1 232 ? -8.231 -4.959 15.813 1.00 96.00 232 VAL A CA 1
ATOM 1817 C C . VAL A 1 232 ? -7.726 -5.937 14.751 1.00 96.00 232 VAL A C 1
ATOM 1819 O O . VAL A 1 232 ? -8.406 -6.916 14.457 1.00 96.00 232 VAL A O 1
ATOM 1822 N N . ILE A 1 233 ? -6.529 -5.713 14.200 1.00 95.50 233 ILE A N 1
ATOM 1823 C CA . ILE A 1 233 ? -5.917 -6.629 13.228 1.00 95.50 233 ILE A CA 1
ATOM 1824 C C . ILE A 1 233 ? -5.481 -7.917 13.932 1.00 95.50 233 ILE A C 1
ATOM 1826 O O . ILE A 1 233 ? -5.775 -9.011 13.466 1.00 95.50 233 ILE A O 1
ATOM 1830 N N . GLU A 1 234 ? -4.796 -7.810 15.067 1.00 94.06 234 GLU A N 1
ATOM 1831 C CA . GLU A 1 234 ? -4.344 -8.964 15.846 1.00 94.06 234 GLU A CA 1
ATOM 1832 C C . GLU A 1 234 ? -5.522 -9.815 16.327 1.00 94.06 234 GLU A C 1
ATOM 1834 O O . GLU A 1 234 ? -5.454 -11.038 16.237 1.00 94.06 234 GLU A O 1
ATOM 1839 N N . ALA A 1 235 ? -6.620 -9.182 16.753 1.00 93.62 235 ALA A N 1
ATOM 1840 C CA . ALA A 1 235 ? -7.848 -9.879 17.117 1.00 93.62 235 ALA A CA 1
ATOM 1841 C C . ALA A 1 235 ? -8.479 -10.611 15.921 1.00 93.62 235 ALA A C 1
ATOM 1843 O O . ALA A 1 235 ? -8.884 -11.762 16.058 1.00 93.62 235 ALA A O 1
ATOM 1844 N N . ALA A 1 236 ? -8.531 -9.984 14.741 1.00 92.44 236 ALA A N 1
ATOM 1845 C CA . ALA A 1 236 ? -9.094 -10.612 13.544 1.00 92.44 236 ALA A CA 1
ATOM 1846 C C . ALA A 1 236 ? -8.269 -11.809 13.046 1.00 92.44 236 ALA A C 1
ATOM 1848 O O . ALA A 1 236 ? -8.825 -12.772 12.526 1.00 92.44 236 ALA A O 1
ATOM 1849 N N . GLY A 1 237 ? -6.946 -11.766 13.219 1.00 88.38 237 GLY A N 1
ATOM 1850 C CA . GLY A 1 237 ? -6.050 -12.877 12.897 1.00 88.38 237 GLY A CA 1
ATOM 1851 C C . GLY A 1 237 ? -5.685 -13.750 14.099 1.00 88.38 237 GLY A C 1
ATOM 1852 O O . GLY A 1 237 ? -4.627 -14.379 14.076 1.00 88.38 237 GLY A O 1
ATOM 1853 N N . ALA A 1 238 ? -6.507 -13.776 15.154 1.00 85.94 238 ALA A N 1
ATOM 1854 C CA . ALA A 1 238 ? -6.278 -14.639 16.314 1.00 85.94 238 ALA A CA 1
ATOM 1855 C C . ALA A 1 238 ? -6.317 -16.130 15.932 1.00 85.94 238 ALA A C 1
ATOM 1857 O O . ALA A 1 238 ? -5.507 -16.917 16.421 1.00 85.94 238 ALA A O 1
ATOM 1858 N N . ASP A 1 239 ? -7.207 -16.485 15.002 1.00 78.31 239 ASP A N 1
ATOM 1859 C CA . ASP A 1 239 ? -7.453 -17.867 14.574 1.00 78.31 239 ASP A CA 1
ATOM 1860 C C . ASP A 1 239 ? -6.735 -18.244 13.265 1.00 78.31 239 ASP A C 1
ATOM 1862 O O . ASP A 1 239 ? -6.920 -19.344 12.744 1.00 78.31 239 ASP A O 1
ATOM 1866 N N . GLY A 1 240 ? -5.915 -17.352 12.699 1.00 82.88 240 GLY A N 1
ATOM 1867 C CA . GLY A 1 240 ? -5.235 -17.623 11.436 1.00 82.88 240 GLY A CA 1
ATOM 1868 C C . GLY A 1 240 ? -4.535 -16.418 10.823 1.00 82.88 240 GLY A C 1
ATOM 1869 O O . GLY A 1 240 ? -4.512 -15.318 11.375 1.00 82.88 240 GLY A O 1
ATOM 1870 N N . ARG A 1 241 ? -3.930 -16.634 9.655 1.00 89.75 241 ARG A N 1
ATOM 1871 C CA . ARG A 1 241 ? -3.289 -15.563 8.886 1.00 89.75 241 ARG A CA 1
ATOM 1872 C C . ARG A 1 241 ? -4.286 -14.946 7.909 1.00 89.75 241 ARG A C 1
ATOM 1874 O O . ARG A 1 241 ? -5.372 -15.478 7.684 1.00 89.75 241 ARG A O 1
ATOM 1881 N N . PHE A 1 242 ? -3.910 -13.820 7.313 1.00 91.50 242 PHE A N 1
ATOM 1882 C CA . PHE A 1 242 ? -4.736 -13.160 6.304 1.00 91.50 242 PHE A CA 1
ATOM 1883 C C . PHE A 1 242 ? -4.428 -13.668 4.898 1.00 91.50 242 PHE A C 1
ATOM 1885 O O . PHE A 1 242 ? -3.262 -13.794 4.514 1.00 91.50 242 PHE A O 1
ATOM 1892 N N . GLY A 1 243 ? -5.481 -13.885 4.114 1.00 93.25 243 GLY A N 1
ATOM 1893 C CA . GLY A 1 243 ? -5.408 -13.950 2.660 1.00 93.25 243 GLY A CA 1
ATOM 1894 C C . GLY A 1 243 ? -5.125 -12.561 2.089 1.00 93.25 243 GLY A C 1
ATOM 1895 O O . GLY A 1 243 ? -4.085 -12.357 1.459 1.00 93.25 243 GLY A O 1
ATOM 1896 N N . TRP A 1 244 ? -5.996 -11.595 2.392 1.00 95.06 244 TRP A N 1
ATOM 1897 C CA . TRP A 1 244 ? -5.828 -10.178 2.054 1.00 95.06 244 TRP A CA 1
ATOM 1898 C C . TRP A 1 244 ? -6.282 -9.257 3.186 1.00 95.06 244 TRP A C 1
ATOM 1900 O O . TRP A 1 244 ? -7.018 -9.665 4.084 1.00 95.06 244 TRP A O 1
ATOM 1910 N N . ILE A 1 245 ? -5.815 -8.012 3.144 1.00 97.31 245 ILE A N 1
ATOM 1911 C CA . ILE A 1 245 ? -6.189 -6.952 4.075 1.00 97.31 245 ILE A CA 1
ATOM 1912 C C . ILE A 1 245 ? -6.091 -5.585 3.398 1.00 97.31 245 ILE A C 1
ATOM 1914 O O . ILE A 1 245 ? -5.114 -5.276 2.712 1.00 97.31 245 ILE A O 1
ATOM 1918 N N . ASP A 1 246 ? -7.112 -4.775 3.643 1.00 97.62 246 ASP A N 1
ATOM 1919 C CA . ASP A 1 246 ? -7.287 -3.449 3.077 1.00 97.62 246 ASP A CA 1
ATOM 1920 C C . ASP A 1 246 ? -7.033 -2.352 4.108 1.00 97.62 246 ASP A C 1
ATOM 1922 O O . ASP A 1 246 ? -7.412 -2.455 5.282 1.00 97.62 246 ASP A O 1
ATOM 1926 N N . PHE A 1 247 ? -6.444 -1.253 3.640 1.00 97.50 247 PHE A N 1
ATOM 1927 C CA . PHE A 1 247 ? -6.239 -0.045 4.428 1.00 97.50 247 PHE A CA 1
ATOM 1928 C C . PHE A 1 247 ? -6.656 1.207 3.667 1.00 97.50 247 PHE A C 1
ATOM 1930 O O . PHE A 1 247 ? -6.696 1.251 2.438 1.00 97.50 247 PHE A O 1
ATOM 1937 N N . ARG A 1 248 ? -6.902 2.274 4.423 1.00 95.81 248 ARG A N 1
ATOM 1938 C CA . ARG A 1 248 ? -7.039 3.636 3.913 1.00 95.81 248 ARG A CA 1
ATOM 1939 C C . ARG A 1 248 ? -5.960 4.512 4.526 1.00 95.81 248 ARG A C 1
ATOM 1941 O O . ARG A 1 248 ? -5.788 4.547 5.745 1.00 95.81 248 ARG A O 1
ATOM 1948 N N . VAL A 1 249 ? -5.242 5.228 3.671 1.00 95.06 249 VAL A N 1
ATOM 1949 C CA . VAL A 1 249 ? -4.195 6.169 4.074 1.00 95.06 249 VAL A CA 1
ATOM 1950 C C . VAL A 1 249 ? -4.570 7.556 3.570 1.00 95.06 249 VAL A C 1
ATOM 1952 O O . VAL A 1 249 ? -4.791 7.704 2.369 1.00 95.06 249 VAL A O 1
ATOM 1955 N N . PRO A 1 250 ? -4.667 8.576 4.439 1.00 93.06 250 PRO A N 1
ATOM 1956 C CA . PRO A 1 250 ? -4.902 9.942 3.997 1.00 93.06 250 PRO A CA 1
ATOM 1957 C C . PRO A 1 250 ? -3.806 10.407 3.040 1.00 93.06 250 PRO A C 1
ATOM 1959 O O . PRO A 1 250 ? -2.617 10.255 3.326 1.00 93.06 250 PRO A O 1
ATOM 1962 N N . ILE A 1 251 ? -4.227 10.985 1.920 1.00 89.19 251 ILE A N 1
ATOM 1963 C CA . ILE A 1 251 ? -3.358 11.647 0.953 1.00 89.19 251 ILE A CA 1
ATOM 1964 C C . ILE A 1 251 ? -3.862 13.076 0.759 1.00 89.19 251 ILE A C 1
ATOM 1966 O O . ILE A 1 251 ? -5.051 13.323 0.570 1.00 89.19 251 ILE A O 1
ATOM 1970 N N . GLY A 1 252 ? -2.959 14.043 0.849 1.00 82.38 252 GLY A N 1
ATOM 1971 C CA . GLY A 1 252 ? -3.313 15.456 0.836 1.00 82.38 252 GLY A CA 1
ATOM 1972 C C . GLY A 1 252 ? -4.004 15.940 2.106 1.00 82.38 252 GLY A C 1
ATOM 1973 O O . GLY A 1 252 ? -4.008 15.291 3.149 1.00 82.38 252 GLY A O 1
ATOM 1974 N N . CYS A 1 253 ? -4.545 17.153 2.029 1.00 69.38 253 CYS A N 1
ATOM 1975 C CA . CYS A 1 253 ? -5.081 17.882 3.180 1.00 69.38 253 CYS A CA 1
ATOM 1976 C C . CYS A 1 253 ? -6.615 17.908 3.249 1.00 69.38 253 CYS A C 1
ATOM 1978 O O . CYS A 1 253 ? -7.171 18.363 4.245 1.00 69.38 253 CYS A O 1
ATOM 1980 N N . ALA A 1 254 ? -7.304 17.420 2.215 1.00 76.12 254 ALA A N 1
ATOM 1981 C CA . ALA A 1 254 ? -8.751 17.559 2.075 1.00 76.12 254 ALA A CA 1
ATOM 1982 C C . ALA A 1 254 ? -9.548 16.325 2.529 1.00 76.12 254 ALA A C 1
ATOM 1984 O O . ALA A 1 254 ? -10.745 16.285 2.290 1.00 76.12 254 ALA A O 1
ATOM 1985 N N . GLY A 1 255 ? -8.923 15.321 3.154 1.00 81.94 255 GLY A N 1
ATOM 1986 C CA . GLY A 1 255 ? -9.593 14.059 3.506 1.00 81.94 255 GLY A CA 1
ATOM 1987 C C . GLY A 1 255 ? -9.700 13.064 2.344 1.00 81.94 255 GLY A C 1
ATOM 1988 O O . GLY A 1 255 ? -10.473 12.111 2.420 1.00 81.94 255 GLY A O 1
ATOM 1989 N N . ASP A 1 256 ? -8.940 13.274 1.267 1.00 88.88 256 ASP A N 1
ATOM 1990 C CA . ASP A 1 256 ? -8.745 12.258 0.233 1.00 88.88 256 ASP A CA 1
ATOM 1991 C C . ASP A 1 256 ? -7.914 11.095 0.805 1.00 88.88 256 ASP A C 1
ATOM 1993 O O . ASP A 1 256 ? -7.101 11.269 1.718 1.00 88.88 256 ASP A O 1
ATOM 1997 N N . THR A 1 257 ? -8.145 9.879 0.310 1.00 92.50 257 THR A N 1
ATOM 1998 C CA . THR A 1 257 ? -7.459 8.679 0.806 1.00 92.50 257 THR A CA 1
ATOM 1999 C C . THR A 1 257 ? -7.008 7.785 -0.336 1.00 92.50 257 THR A C 1
ATOM 2001 O O . THR A 1 257 ? -7.742 7.570 -1.297 1.00 92.50 257 THR A O 1
ATOM 2004 N N . LEU A 1 258 ? -5.817 7.216 -0.182 1.00 93.56 258 LEU A N 1
ATOM 2005 C CA . LEU A 1 258 ? -5.336 6.090 -0.963 1.00 93.56 258 LEU A CA 1
ATOM 2006 C C . LEU A 1 258 ? -5.862 4.803 -0.338 1.00 93.56 258 LEU A C 1
ATOM 2008 O O . LEU A 1 258 ? -5.643 4.554 0.852 1.00 93.56 258 LEU A O 1
ATOM 2012 N N . HIS A 1 259 ? -6.564 4.000 -1.131 1.00 95.38 259 HIS A N 1
ATOM 2013 C CA . HIS A 1 259 ? -6.851 2.625 -0.751 1.00 95.38 259 HIS A CA 1
ATOM 2014 C C . HIS A 1 259 ? -5.602 1.774 -0.970 1.00 95.38 259 HIS A C 1
ATOM 2016 O O . HIS A 1 259 ? -4.941 1.898 -2.000 1.00 95.38 259 HIS A O 1
ATOM 2022 N N . LEU A 1 260 ? -5.265 0.935 0.003 1.00 97.12 260 LEU A N 1
ATOM 2023 C CA . LEU A 1 260 ? -4.171 -0.019 -0.096 1.00 97.12 260 LEU A CA 1
ATOM 2024 C C . LEU A 1 260 ? -4.748 -1.422 -0.005 1.00 97.12 260 LEU A C 1
ATOM 2026 O O . LEU A 1 260 ? -5.319 -1.767 1.025 1.00 97.12 260 LEU A O 1
ATOM 2030 N N . HIS A 1 261 ? -4.527 -2.223 -1.039 1.00 97.25 261 HIS A N 1
ATOM 2031 C CA . HIS A 1 261 ? -4.867 -3.637 -1.057 1.00 97.25 261 HIS A CA 1
ATOM 2032 C C . HIS A 1 261 ? -3.592 -4.474 -0.928 1.00 97.25 261 HIS A C 1
ATOM 2034 O O . HIS A 1 261 ? -2.721 -4.430 -1.806 1.00 97.25 261 HIS A O 1
ATOM 2040 N N . LEU A 1 262 ? -3.462 -5.218 0.174 1.00 96.56 262 LEU A N 1
ATOM 2041 C CA . LEU A 1 262 ? -2.329 -6.106 0.439 1.00 96.56 262 LEU A CA 1
ATOM 2042 C C . LEU A 1 262 ? -2.798 -7.558 0.460 1.00 96.56 262 LEU A C 1
ATOM 2044 O O . LEU A 1 262 ? -3.749 -7.892 1.162 1.00 96.56 262 LEU A O 1
ATOM 2048 N N . VAL A 1 263 ? -2.081 -8.438 -0.242 1.00 95.06 263 VAL A N 1
ATOM 2049 C CA . VAL A 1 263 ? -2.398 -9.874 -0.314 1.00 95.06 263 VAL A CA 1
ATOM 2050 C C . VAL A 1 263 ? -1.232 -10.699 0.248 1.00 95.06 263 VAL A C 1
ATOM 2052 O O . VAL A 1 263 ? -0.450 -11.282 -0.501 1.00 95.06 263 VAL A O 1
ATOM 2055 N N . PRO A 1 264 ? -1.056 -10.756 1.584 1.00 90.38 264 PRO A N 1
ATOM 2056 C CA . PRO A 1 264 ? -0.034 -11.600 2.200 1.00 90.38 264 PRO A CA 1
ATOM 2057 C C . PRO A 1 264 ? -0.199 -13.091 1.901 1.00 90.38 264 PRO A C 1
ATOM 2059 O O . PRO A 1 264 ? 0.783 -13.826 2.033 1.00 90.38 264 PRO A O 1
ATOM 2062 N N . GLY A 1 265 ? -1.398 -13.551 1.527 1.00 89.50 265 GLY A N 1
ATOM 2063 C CA . GLY A 1 265 ? -1.639 -14.929 1.099 1.00 89.50 265 GLY A CA 1
ATOM 2064 C C . GLY A 1 265 ? -1.187 -15.961 2.130 1.00 89.50 265 GLY A C 1
ATOM 2065 O O . GLY A 1 265 ? -0.566 -16.958 1.765 1.00 89.50 265 GLY A O 1
ATOM 2066 N N . GLY A 1 266 ? -1.389 -15.675 3.419 1.00 87.56 266 GLY A N 1
ATOM 2067 C CA . GLY A 1 266 ? -1.009 -16.582 4.497 1.00 87.56 266 GLY A CA 1
ATOM 2068 C C . GLY A 1 266 ? 0.487 -16.654 4.809 1.00 87.56 266 GLY A C 1
ATOM 2069 O O . GLY A 1 266 ? 0.916 -17.458 5.633 1.00 87.56 266 GLY A O 1
ATOM 2070 N N . LYS A 1 267 ? 1.341 -15.838 4.181 1.00 87.62 267 LYS A N 1
ATOM 2071 C CA . LYS A 1 267 ? 2.804 -15.943 4.365 1.00 87.62 267 LYS A CA 1
ATOM 2072 C C . LYS A 1 267 ? 3.340 -15.203 5.587 1.00 87.62 267 LYS A C 1
ATOM 2074 O O . LYS A 1 267 ? 4.436 -15.504 6.055 1.00 87.62 267 LYS A O 1
ATOM 2079 N N . TYR A 1 268 ? 2.571 -14.259 6.120 1.00 87.12 268 TYR A N 1
ATOM 2080 C CA . TYR A 1 268 ? 2.996 -13.385 7.208 1.00 87.12 268 TYR A CA 1
ATOM 2081 C C . TYR A 1 268 ? 2.245 -13.704 8.497 1.00 87.12 268 TYR A C 1
ATOM 2083 O O . TYR A 1 268 ? 1.035 -13.920 8.489 1.00 87.12 268 TYR A O 1
ATOM 2091 N N . TYR A 1 269 ? 2.960 -13.690 9.623 1.00 88.25 269 TYR A N 1
ATOM 2092 C CA . TYR A 1 269 ? 2.320 -13.711 10.935 1.00 88.25 269 TYR A CA 1
ATOM 2093 C C . TYR A 1 269 ? 1.544 -12.408 11.149 1.00 88.25 269 TYR A C 1
ATOM 2095 O O . TYR A 1 269 ? 2.118 -11.325 11.027 1.00 88.25 269 TYR A O 1
ATOM 2103 N N . THR A 1 270 ? 0.270 -12.527 11.525 1.00 86.38 270 THR A N 1
ATOM 2104 C CA . THR A 1 270 ? -0.681 -11.426 11.743 1.00 86.38 270 THR A CA 1
ATOM 2105 C C . THR A 1 270 ? -0.087 -10.285 12.571 1.00 86.38 270 THR A C 1
ATOM 2107 O O . THR A 1 270 ? -0.056 -9.149 12.106 1.00 86.38 270 THR A O 1
ATOM 2110 N N . GLY A 1 271 ? 0.460 -10.578 13.757 1.00 86.25 271 GLY A N 1
ATOM 2111 C CA . GLY A 1 271 ? 1.033 -9.549 14.635 1.00 86.25 271 GLY A CA 1
ATOM 2112 C C . GLY A 1 271 ? 2.278 -8.867 14.060 1.00 86.25 271 GLY A C 1
ATOM 2113 O O . GLY A 1 271 ? 2.441 -7.658 14.192 1.00 86.25 271 GLY A O 1
ATOM 2114 N N . VAL A 1 272 ? 3.139 -9.607 13.350 1.00 87.81 272 VAL A N 1
ATOM 2115 C CA . VAL A 1 272 ? 4.323 -9.024 12.687 1.00 87.81 272 VAL A CA 1
ATOM 2116 C C . VAL A 1 272 ? 3.891 -8.097 11.556 1.00 87.81 272 VAL A C 1
ATOM 2118 O O . VAL A 1 272 ? 4.402 -6.984 11.439 1.00 87.81 272 VAL A O 1
ATOM 2121 N N . PHE A 1 273 ? 2.920 -8.531 10.754 1.00 89.12 273 PHE A N 1
ATOM 2122 C CA . PHE A 1 273 ? 2.360 -7.723 9.680 1.00 89.12 273 PHE A CA 1
ATOM 2123 C C . PHE A 1 273 ? 1.683 -6.459 10.224 1.00 89.12 273 PHE A C 1
ATOM 2125 O O . PHE A 1 273 ? 2.002 -5.362 9.771 1.00 89.12 273 PHE A O 1
ATOM 2132 N N . ALA A 1 274 ? 0.823 -6.584 11.240 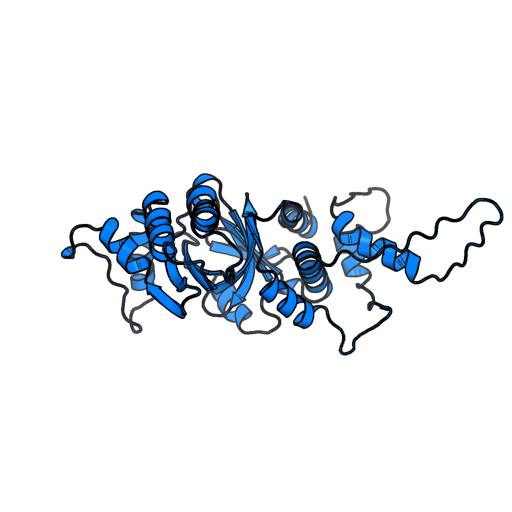1.00 88.50 274 ALA A N 1
ATOM 2133 C CA . ALA A 1 274 ? 0.152 -5.456 11.887 1.00 88.50 274 ALA A CA 1
ATOM 2134 C C . ALA A 1 274 ? 1.158 -4.457 12.478 1.00 88.50 274 ALA A C 1
ATOM 2136 O O . ALA A 1 274 ? 1.044 -3.246 12.273 1.00 88.50 274 ALA A O 1
ATOM 2137 N N . TYR A 1 275 ? 2.185 -4.961 13.168 1.00 90.38 275 TYR A N 1
ATOM 2138 C CA . TYR A 1 275 ? 3.251 -4.139 13.728 1.00 90.38 275 TYR A CA 1
ATOM 2139 C C . TYR A 1 275 ? 4.018 -3.377 12.641 1.00 90.38 275 TYR A C 1
ATOM 2141 O O . TYR A 1 275 ? 4.221 -2.167 12.770 1.00 90.38 275 TYR A O 1
ATOM 2149 N N . ASN A 1 276 ? 4.430 -4.062 11.570 1.00 91.56 276 ASN A N 1
ATOM 2150 C CA . ASN A 1 276 ? 5.185 -3.457 10.475 1.00 91.56 276 ASN A CA 1
ATOM 2151 C C . ASN A 1 276 ? 4.338 -2.444 9.694 1.00 91.56 276 ASN A C 1
ATOM 2153 O O . ASN A 1 276 ? 4.772 -1.314 9.483 1.00 91.56 276 ASN A O 1
ATOM 2157 N N . MET A 1 277 ? 3.111 -2.803 9.323 1.00 93.75 277 MET A N 1
ATOM 2158 C CA . MET A 1 277 ? 2.256 -1.936 8.515 1.00 93.75 277 MET A CA 1
ATOM 2159 C C . MET A 1 277 ? 1.713 -0.751 9.306 1.00 93.75 277 MET A C 1
ATOM 2161 O O . MET A 1 277 ? 1.865 0.386 8.878 1.00 93.75 277 MET A O 1
ATOM 2165 N N . VAL A 1 278 ? 1.105 -0.980 10.471 1.00 94.38 278 VAL A N 1
ATOM 2166 C CA . VAL A 1 278 ? 0.375 0.077 11.187 1.00 94.38 278 VAL A CA 1
ATOM 2167 C C . VAL A 1 278 ? 1.295 0.848 12.123 1.00 94.38 278 VAL A C 1
ATOM 2169 O O . VAL A 1 278 ? 1.356 2.079 12.078 1.00 94.38 278 VAL A O 1
ATOM 2172 N N . ARG A 1 279 ? 2.033 0.152 12.995 1.00 92.50 279 ARG A N 1
ATOM 2173 C CA . ARG A 1 279 ? 2.833 0.823 14.027 1.00 92.50 279 ARG A CA 1
ATOM 2174 C C . ARG A 1 279 ? 4.144 1.370 13.495 1.00 92.50 279 ARG A C 1
ATOM 2176 O O . ARG A 1 279 ? 4.430 2.532 13.787 1.00 92.50 279 ARG A O 1
ATOM 2183 N N . ARG A 1 280 ? 4.938 0.594 12.747 1.00 92.56 280 ARG A N 1
ATOM 2184 C CA . ARG A 1 280 ? 6.147 1.141 12.103 1.00 92.56 280 ARG A CA 1
ATOM 2185 C C . ARG A 1 280 ? 5.763 2.148 11.027 1.00 92.56 280 ARG A C 1
ATOM 2187 O O . ARG A 1 280 ? 6.285 3.255 11.085 1.00 92.56 280 ARG A O 1
ATOM 2194 N N . GLY A 1 281 ? 4.781 1.841 10.176 1.00 93.75 281 GLY A N 1
ATOM 2195 C CA . GLY A 1 281 ? 4.260 2.786 9.181 1.00 93.75 281 GLY A CA 1
ATOM 2196 C C . GLY A 1 281 ? 3.876 4.144 9.764 1.00 93.75 281 GLY A C 1
ATOM 2197 O O . GLY A 1 281 ? 4.378 5.168 9.314 1.00 93.75 281 GLY A O 1
ATOM 2198 N N . CYS A 1 282 ? 3.103 4.178 10.851 1.00 93.31 282 CYS A N 1
ATOM 2199 C CA . CYS A 1 282 ? 2.780 5.443 11.512 1.00 93.31 282 CYS A CA 1
ATOM 2200 C C . CYS A 1 282 ? 3.990 6.073 12.234 1.00 93.31 282 CYS A C 1
ATOM 2202 O O . CYS A 1 282 ? 4.158 7.291 12.217 1.00 93.31 282 CYS A O 1
ATOM 2204 N N . ARG A 1 283 ? 4.852 5.295 12.904 1.00 93.25 283 ARG A N 1
ATOM 2205 C CA . ARG A 1 283 ? 5.928 5.863 13.746 1.00 93.25 283 ARG A CA 1
ATOM 2206 C C . ARG A 1 283 ? 7.187 6.270 12.995 1.00 93.25 283 ARG A C 1
ATOM 2208 O O . ARG A 1 283 ? 7.853 7.188 13.463 1.00 93.25 283 ARG A O 1
ATOM 2215 N N . GLN A 1 284 ? 7.519 5.589 11.909 1.00 93.62 284 GLN A N 1
ATOM 2216 C CA . GLN A 1 284 ? 8.740 5.802 11.129 1.00 93.62 284 GLN A CA 1
ATOM 2217 C C . GLN A 1 284 ? 8.435 6.294 9.710 1.00 93.62 284 GLN A C 1
ATOM 2219 O O . GLN A 1 284 ? 9.253 6.989 9.116 1.00 93.62 284 GLN A O 1
ATOM 2224 N N . GLY A 1 285 ? 7.227 6.037 9.206 1.00 94.44 285 GLY A N 1
ATOM 2225 C CA . GLY A 1 285 ? 6.922 6.172 7.788 1.00 94.44 285 GLY A CA 1
ATOM 2226 C C . GLY A 1 285 ? 7.275 4.893 7.034 1.00 94.44 285 GLY A C 1
ATOM 2227 O O . GLY A 1 285 ? 8.065 4.075 7.504 1.00 94.44 285 GLY A O 1
ATOM 2228 N N . ILE A 1 286 ? 6.669 4.724 5.866 1.00 95.25 286 ILE A N 1
ATOM 2229 C CA . ILE A 1 286 ? 6.908 3.596 4.962 1.00 95.25 286 ILE A CA 1
ATOM 2230 C C . ILE A 1 286 ? 6.951 4.087 3.523 1.00 95.25 286 ILE A C 1
ATOM 2232 O O . ILE A 1 286 ? 6.361 5.114 3.175 1.00 95.25 286 ILE A O 1
ATOM 2236 N N . ARG A 1 287 ? 7.629 3.313 2.683 1.00 95.50 287 ARG A N 1
ATOM 2237 C CA . ARG A 1 287 ? 7.606 3.460 1.231 1.00 95.50 287 ARG A CA 1
ATOM 2238 C C . ARG A 1 287 ? 6.932 2.250 0.623 1.00 95.50 287 ARG A C 1
ATOM 2240 O O . ARG A 1 287 ? 7.125 1.132 1.094 1.00 95.50 287 ARG A O 1
ATOM 2247 N N . MET A 1 288 ? 6.133 2.461 -0.409 1.00 96.31 288 MET A N 1
ATOM 2248 C CA . MET A 1 288 ? 5.393 1.387 -1.060 1.00 96.31 288 MET A CA 1
ATOM 2249 C C . MET A 1 288 ? 5.606 1.441 -2.560 1.00 96.31 288 MET A C 1
ATOM 2251 O O . MET A 1 288 ? 5.706 2.517 -3.144 1.00 96.31 288 MET A O 1
ATOM 2255 N N . VAL A 1 289 ? 5.629 0.272 -3.184 1.00 96.81 289 VAL A N 1
ATOM 2256 C CA . VAL A 1 289 ? 5.525 0.136 -4.635 1.00 96.81 289 VAL A CA 1
ATOM 2257 C C . VAL A 1 289 ? 4.335 -0.748 -4.954 1.00 96.81 289 VAL A C 1
ATOM 2259 O O . VAL A 1 289 ? 4.119 -1.779 -4.315 1.00 96.81 289 VAL A O 1
ATOM 2262 N N . GLY A 1 290 ? 3.539 -0.331 -5.929 1.00 96.62 290 GLY A N 1
ATOM 2263 C CA . GLY A 1 290 ? 2.326 -1.035 -6.306 1.00 96.62 290 GLY A CA 1
ATOM 2264 C C . GLY A 1 290 ? 1.813 -0.647 -7.683 1.00 96.62 290 GLY A C 1
ATOM 2265 O O . GLY A 1 290 ? 2.352 0.242 -8.339 1.00 96.62 290 GLY A O 1
ATOM 2266 N N . THR A 1 291 ? 0.752 -1.317 -8.118 1.00 95.31 291 THR A N 1
ATOM 2267 C CA . THR A 1 291 ? 0.043 -0.959 -9.355 1.00 95.31 291 THR A CA 1
ATOM 2268 C C . THR A 1 291 ? -1.211 -0.165 -9.023 1.00 95.31 291 THR A C 1
ATOM 2270 O O . THR A 1 291 ? -2.019 -0.596 -8.199 1.00 95.31 291 THR A O 1
ATOM 2273 N N . LEU A 1 292 ? -1.361 1.005 -9.643 1.00 93.62 292 LEU A N 1
ATOM 2274 C CA . LEU A 1 292 ? -2.499 1.886 -9.405 1.00 93.62 292 LEU A CA 1
ATOM 2275 C C . LEU A 1 292 ? -3.706 1.454 -10.251 1.00 93.62 292 LEU A C 1
ATOM 2277 O O . LEU A 1 292 ? -3.610 1.291 -11.471 1.00 93.62 292 LEU A O 1
ATOM 2281 N N . LYS A 1 293 ? -4.849 1.285 -9.593 1.00 88.62 293 LYS A N 1
ATOM 2282 C CA . LYS A 1 293 ? -6.162 0.994 -10.170 1.00 88.62 293 LYS A CA 1
ATOM 2283 C C . LYS A 1 293 ? -7.045 2.243 -10.168 1.00 88.62 293 LYS A C 1
ATOM 2285 O O . LYS A 1 293 ? -6.741 3.247 -9.523 1.00 88.62 293 LYS A O 1
ATOM 2290 N N . ALA A 1 294 ? -8.158 2.155 -10.894 1.00 79.06 294 ALA A N 1
ATOM 2291 C CA . ALA A 1 294 ? -9.203 3.173 -10.858 1.00 79.06 294 ALA A CA 1
ATOM 2292 C C . ALA A 1 294 ? -9.708 3.387 -9.415 1.00 79.06 294 ALA A C 1
ATOM 2294 O O . ALA A 1 294 ? -9.811 2.427 -8.652 1.00 79.06 294 ALA A O 1
ATOM 2295 N N . GLY A 1 295 ? -10.017 4.637 -9.056 1.00 76.12 295 GLY A N 1
ATOM 2296 C CA . GLY A 1 295 ? -10.489 5.011 -7.714 1.00 76.12 295 GLY A CA 1
ATOM 2297 C C . GLY A 1 295 ? -9.391 5.238 -6.665 1.00 76.12 295 GLY A C 1
ATOM 2298 O O . GLY A 1 295 ? -9.674 5.122 -5.473 1.00 76.12 295 GLY A O 1
ATOM 2299 N N . ILE A 1 296 ? -8.155 5.539 -7.100 1.00 85.81 296 ILE A N 1
ATOM 2300 C CA . ILE A 1 296 ? -6.972 5.726 -6.238 1.00 85.81 296 ILE A CA 1
ATOM 2301 C C . ILE A 1 296 ? -6.804 4.523 -5.290 1.00 85.81 296 ILE A C 1
ATOM 2303 O O . ILE A 1 296 ? -6.797 4.634 -4.062 1.00 85.81 296 ILE A O 1
ATOM 2307 N N . ASP A 1 297 ? -6.712 3.344 -5.904 1.00 92.31 297 ASP A N 1
ATOM 2308 C CA . ASP A 1 297 ? -6.508 2.059 -5.236 1.00 92.31 297 ASP A CA 1
ATOM 2309 C C . ASP A 1 297 ? -5.159 1.466 -5.645 1.00 92.31 297 ASP A C 1
ATOM 2311 O O . ASP A 1 297 ? -4.859 1.322 -6.831 1.00 92.31 297 ASP A O 1
ATOM 2315 N N . LEU A 1 298 ? -4.323 1.158 -4.659 1.00 95.38 298 LEU A N 1
ATOM 2316 C CA . LEU A 1 298 ? -3.002 0.595 -4.853 1.00 95.38 298 LEU A CA 1
ATOM 2317 C C . LEU A 1 298 ? -3.010 -0.893 -4.517 1.00 95.38 298 LEU A C 1
ATOM 2319 O O . LEU A 1 298 ? -3.068 -1.290 -3.355 1.00 95.38 298 LEU A O 1
ATOM 2323 N N . ASN A 1 299 ? -2.808 -1.711 -5.545 1.00 96.06 299 ASN A N 1
ATOM 2324 C CA . ASN A 1 299 ? -2.361 -3.085 -5.366 1.00 96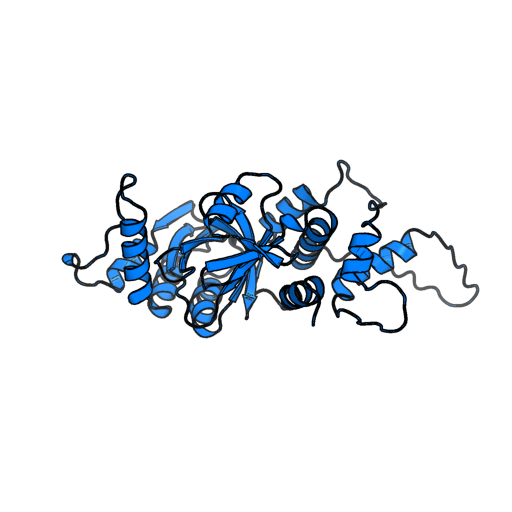.06 299 ASN A CA 1
ATOM 2325 C C . ASN A 1 299 ? -0.893 -3.074 -4.938 1.00 96.06 299 ASN A C 1
ATOM 2327 O O . ASN A 1 299 ? -0.008 -2.859 -5.775 1.00 96.06 299 ASN A O 1
ATOM 2331 N N . VAL A 1 300 ? -0.632 -3.285 -3.652 1.00 97.44 300 VAL A N 1
ATOM 2332 C CA . VAL A 1 300 ? 0.713 -3.182 -3.083 1.00 97.44 300 VAL A CA 1
ATOM 2333 C C . VAL A 1 300 ? 1.535 -4.414 -3.456 1.00 97.44 300 VAL A C 1
ATOM 2335 O O . VAL A 1 300 ? 1.178 -5.539 -3.120 1.00 97.44 300 VAL A O 1
ATOM 2338 N N . LEU A 1 301 ? 2.665 -4.193 -4.125 1.00 97.06 301 LEU A N 1
ATOM 2339 C CA . LEU A 1 301 ? 3.641 -5.238 -4.441 1.00 97.06 301 LEU A CA 1
ATOM 2340 C C . LEU A 1 301 ? 4.640 -5.407 -3.302 1.00 97.06 301 LEU A C 1
ATOM 2342 O O . LEU A 1 301 ? 4.964 -6.531 -2.935 1.00 97.06 301 LEU A O 1
ATOM 2346 N N . ALA A 1 302 ? 5.130 -4.300 -2.741 1.00 96.44 302 ALA A N 1
ATOM 2347 C CA . ALA A 1 302 ? 6.075 -4.327 -1.634 1.00 96.44 302 ALA A CA 1
ATOM 2348 C C . ALA A 1 302 ? 6.003 -3.063 -0.768 1.00 96.44 302 ALA A C 1
ATOM 2350 O O . ALA A 1 302 ? 5.615 -1.988 -1.234 1.00 96.44 302 ALA A O 1
ATOM 2351 N N . VAL A 1 303 ? 6.410 -3.215 0.493 1.00 96.38 303 VAL A N 1
ATOM 2352 C CA . VAL A 1 303 ? 6.494 -2.158 1.507 1.00 96.38 303 VAL A CA 1
ATOM 2353 C C . VAL A 1 303 ? 7.877 -2.182 2.144 1.00 96.38 303 VAL A C 1
ATOM 2355 O O . VAL A 1 303 ? 8.389 -3.247 2.486 1.00 96.38 303 VAL A O 1
ATOM 2358 N N . PHE A 1 304 ? 8.455 -1.006 2.342 1.00 95.06 304 PHE A N 1
ATOM 2359 C CA . PHE A 1 304 ? 9.794 -0.779 2.873 1.00 95.06 304 PHE A CA 1
ATOM 2360 C C . PHE A 1 304 ? 9.722 0.243 4.008 1.00 95.06 304 PHE A C 1
ATOM 2362 O O . PHE A 1 304 ? 8.806 1.070 4.049 1.00 95.06 304 PHE A O 1
ATOM 2369 N N . ASP A 1 305 ? 10.691 0.206 4.920 1.00 90.38 305 ASP A N 1
ATOM 2370 C CA . ASP A 1 305 ? 10.880 1.305 5.869 1.00 90.38 305 ASP A CA 1
ATOM 2371 C C . ASP A 1 305 ? 11.302 2.587 5.123 1.00 90.38 305 ASP A C 1
ATOM 2373 O O . ASP A 1 305 ? 11.880 2.547 4.030 1.00 90.38 305 ASP A O 1
ATOM 2377 N N . ARG A 1 306 ? 10.987 3.740 5.718 1.00 84.31 306 ARG A N 1
ATOM 2378 C CA . ARG A 1 306 ? 11.391 5.052 5.207 1.00 84.31 306 ARG A CA 1
ATOM 2379 C C . ARG A 1 306 ? 12.685 5.556 5.840 1.00 84.31 306 ARG A C 1
ATOM 2381 O O . ARG A 1 306 ? 12.824 5.441 7.074 1.00 84.31 306 ARG A O 1
#

Foldseek 3Di:
DDALLLVLLVLCVQLPPDFLDFDLPVLVVLLCVQPDDPDDDPDDPGPDLPVVLVCSVFNDDDPDGPPSNCVVLCVVVVVSVVVVDPPPPPPDDDDDDPDDDDDDDGSSNSNSVSVSSCSRPPQQLEKEAEQQQWMAGSNGHTDHPVRLQVQCVDPPFRWYKYWQAAQWAKAWAWFQFPVRDIGGLNVQLQCVLCVDPVPGQDQDDPPDDPQSNLVSLVVCRVSGDLVSQLVSQCVVQVPAHTQKTWIWIRGRDRSDTAIEIEGSRRVDDRNSSSCVCRVQCNHQNKMFIAGAHRPNYGDTRTIGTD